Protein AF-A0A816B9N2-F1 (afdb_monomer_lite)

Organism: NCBI:txid392033

Sequence (241 aa):
MEANIICRRLVTSEQFYSDDGTVDSSAAMIMYYLIKGLSHIDFYWGTVVRSADKGGKDMTHFKDRNTVFTISSLTGRSIQYFSNCADEEDEVLFLPHSSFIVCDVQYDQNFRQNRIFLRQIELGLCQNVILWVDDNIFDADWENKRHMEKASTLGTRVNVHFIPKSNTQSALAFLRSEFGERLKDSNTFRIVTDMKRTNETPPSTAGARLIYEVRKLGFEQTCLIFTGHEESAYEKLKTIF

Radius of gyration: 20.87 Å; chains: 1; bounding box: 48×36×62 Å

Secondary structure (DSSP, 8-state):
-------------S----------HHHHHHHHHHHHHHTTSPEEEEEEEES--SS-S--TTTTT-SEEEEEEEEEEEE-GGG-TTTTT---EE--TT-EEEEEEEEEETTTTEEEEEEEEE----SSEEEEEE-TTTT-TT-TTHHHHHHHHHHHGGGTEEEEEESSHHHHHHHHTSHHHHHTTT-TTEEEEEES--TTSSSGGGHHHHHHHHHHHTT--S-EEEE-S-HHHHHHHHHHH-

Foldseek 3Di:
DDDDDDPDDPDDDDDDDDPPDPDPPVVVVVLVVVVVVLLPFAWDQAWDWVVFDPPAPDDPPRLLDQEIETEGDGRWGQCLVVDPCNVHGSDTDDRPPFDKDFPDWDQDPVSNHIYTYIYTFDLQPWQAEEEEEAQCCRPPPDPCVVVVRVCVSVCVVVGYDYGYHNALVRSVVSCPDPSNVVCQPRQRYEYEYECAHPVDVVRNRRQLVSVLVCVVSVRPYHYYYDDPDPVVNVVSNVVSD

pLDDT: mean 71.73, std 21.06, range [18.7, 96.25]

Structure (mmCIF, N/CA/C/O backbone):
data_AF-A0A816B9N2-F1
#
_entry.id   AF-A0A816B9N2-F1
#
loop_
_atom_site.group_PDB
_atom_site.id
_atom_site.type_symbol
_atom_site.label_atom_id
_atom_site.label_alt_id
_atom_site.label_comp_id
_atom_site.label_asym_id
_atom_site.label_entity_id
_atom_site.label_seq_id
_atom_site.pdbx_PDB_ins_code
_atom_site.Cartn_x
_atom_site.Cartn_y
_atom_site.Cartn_z
_atom_site.occupancy
_atom_site.B_iso_or_equiv
_atom_site.auth_seq_id
_atom_site.auth_comp_id
_atom_site.auth_asym_id
_atom_site.auth_atom_id
_atom_site.pdbx_PDB_model_num
ATOM 1 N N . MET A 1 1 ? 4.239 -14.311 -33.856 1.00 23.67 1 MET A N 1
ATOM 2 C CA . MET A 1 1 ? 3.993 -14.575 -32.424 1.00 23.67 1 MET A CA 1
ATOM 3 C C . MET A 1 1 ? 4.181 -13.236 -31.728 1.00 23.67 1 MET A C 1
ATOM 5 O O . MET A 1 1 ? 5.295 -12.893 -31.370 1.00 23.67 1 MET A O 1
ATOM 9 N N . GLU A 1 2 ? 3.134 -12.410 -31.712 1.00 18.70 2 GLU A N 1
ATOM 10 C CA . GLU A 1 2 ? 3.194 -11.025 -31.224 1.00 18.70 2 GLU A CA 1
ATOM 11 C C . GLU A 1 2 ? 2.288 -10.901 -30.001 1.00 18.70 2 GLU A C 1
ATOM 13 O O . GLU A 1 2 ? 1.065 -10.969 -30.110 1.00 18.70 2 GLU A O 1
ATOM 18 N N . ALA A 1 3 ? 2.893 -10.763 -28.824 1.00 21.11 3 ALA A N 1
ATOM 19 C CA . ALA A 1 3 ? 2.181 -10.399 -27.610 1.00 21.11 3 ALA A CA 1
ATOM 20 C C . ALA A 1 3 ? 2.167 -8.868 -27.515 1.00 21.11 3 ALA A C 1
ATOM 22 O O . ALA A 1 3 ? 3.133 -8.248 -27.075 1.00 21.11 3 ALA A O 1
ATOM 23 N N . ASN A 1 4 ? 1.075 -8.254 -27.970 1.00 21.06 4 ASN A N 1
ATOM 24 C CA . ASN A 1 4 ? 0.839 -6.827 -27.785 1.00 21.06 4 ASN A CA 1
ATOM 25 C C . ASN A 1 4 ? 0.463 -6.558 -26.321 1.00 21.06 4 ASN A C 1
ATOM 27 O O . ASN A 1 4 ? -0.600 -6.966 -25.853 1.00 21.06 4 ASN A O 1
ATOM 31 N N . ILE A 1 5 ? 1.331 -5.850 -25.595 1.00 25.88 5 ILE A N 1
ATOM 32 C CA . ILE A 1 5 ? 1.015 -5.282 -24.281 1.00 25.88 5 ILE A CA 1
ATOM 33 C C . ILE A 1 5 ? 0.080 -4.091 -24.512 1.00 25.88 5 ILE A C 1
ATOM 35 O O . ILE A 1 5 ? 0.489 -3.033 -24.989 1.00 25.88 5 ILE A O 1
ATOM 39 N N . ILE A 1 6 ? -1.199 -4.272 -24.188 1.00 25.25 6 ILE A N 1
ATOM 40 C CA . ILE A 1 6 ? -2.216 -3.223 -24.281 1.00 25.25 6 ILE A CA 1
ATOM 41 C C . ILE A 1 6 ? -2.093 -2.312 -23.051 1.00 25.25 6 ILE A C 1
ATOM 43 O O . ILE A 1 6 ? -2.696 -2.563 -22.009 1.00 25.25 6 ILE A O 1
ATOM 47 N N . CYS A 1 7 ? -1.349 -1.213 -23.176 1.00 23.44 7 CYS A N 1
ATOM 48 C CA . CYS A 1 7 ? -1.490 -0.068 -22.275 1.00 23.44 7 CYS A CA 1
ATOM 49 C C . CYS A 1 7 ? -2.772 0.692 -22.648 1.00 23.44 7 CYS A C 1
ATOM 51 O O . CYS A 1 7 ? -2.772 1.515 -23.563 1.00 23.44 7 CYS A O 1
ATOM 53 N N . ARG A 1 8 ? -3.892 0.417 -21.965 1.00 26.16 8 ARG A N 1
ATOM 54 C CA . ARG A 1 8 ? -5.114 1.217 -22.141 1.00 26.16 8 ARG A CA 1
ATOM 55 C C . ARG A 1 8 ? -4.925 2.590 -21.496 1.00 26.16 8 ARG A C 1
ATOM 57 O O . ARG A 1 8 ? -4.925 2.72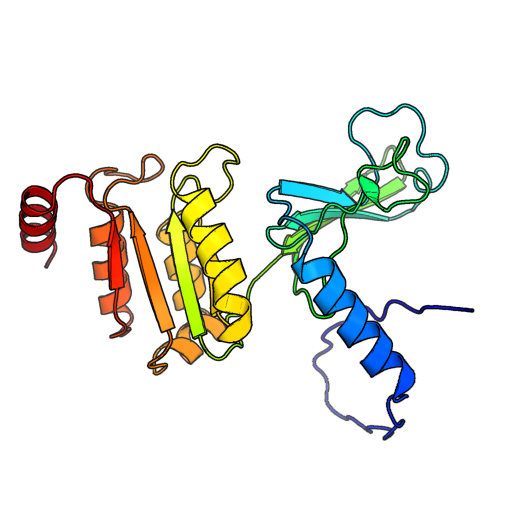6 -20.277 1.00 26.16 8 ARG A O 1
ATOM 64 N N . ARG A 1 9 ? -4.800 3.614 -22.338 1.00 26.73 9 ARG A N 1
ATOM 65 C CA . ARG A 1 9 ? -4.977 5.021 -21.971 1.00 26.73 9 ARG A CA 1
ATOM 66 C C . ARG A 1 9 ? -6.446 5.223 -21.583 1.00 26.73 9 ARG A C 1
ATOM 68 O O . ARG A 1 9 ? -7.323 4.998 -22.411 1.00 26.73 9 ARG A O 1
ATOM 75 N N . LEU A 1 10 ? -6.721 5.646 -20.351 1.00 24.77 10 LEU A N 1
ATOM 76 C CA . LEU A 1 10 ? -8.036 6.179 -19.986 1.00 24.77 10 LEU A CA 1
ATOM 77 C C . LEU A 1 10 ? -8.211 7.515 -20.720 1.00 24.77 10 LEU A C 1
ATOM 79 O O . LEU A 1 10 ? -7.658 8.534 -20.312 1.00 24.77 10 LEU A O 1
ATOM 83 N N . VAL A 1 11 ? -8.910 7.487 -21.854 1.00 25.95 11 VAL A N 1
ATOM 84 C CA . VAL A 1 11 ? -9.401 8.686 -22.538 1.00 25.95 11 VAL A CA 1
ATOM 85 C C . VAL A 1 11 ? -10.868 8.837 -22.161 1.00 25.95 11 VAL A C 1
ATOM 87 O O . VAL A 1 11 ? -11.682 7.963 -22.442 1.00 25.95 11 VAL A O 1
ATOM 90 N N . THR A 1 12 ? -11.200 9.938 -21.499 1.00 37.38 12 THR A N 1
ATOM 91 C CA . THR A 1 12 ? -12.577 10.393 -21.321 1.00 37.38 12 THR A CA 1
ATOM 92 C C . THR A 1 12 ? -13.056 11.026 -22.626 1.00 37.38 12 THR A C 1
ATOM 94 O O . THR A 1 12 ? -12.746 12.186 -22.882 1.00 37.38 12 THR A O 1
ATOM 97 N N . SER A 1 13 ? -13.790 10.285 -23.452 1.00 30.20 13 SER A N 1
ATOM 98 C CA . SER A 1 13 ? -14.781 10.857 -24.373 1.00 30.20 13 SER A CA 1
ATOM 99 C C . SER A 1 13 ? -15.710 9.774 -24.914 1.00 30.20 13 SER A C 1
ATOM 101 O O . SER A 1 13 ? -15.300 8.642 -25.149 1.0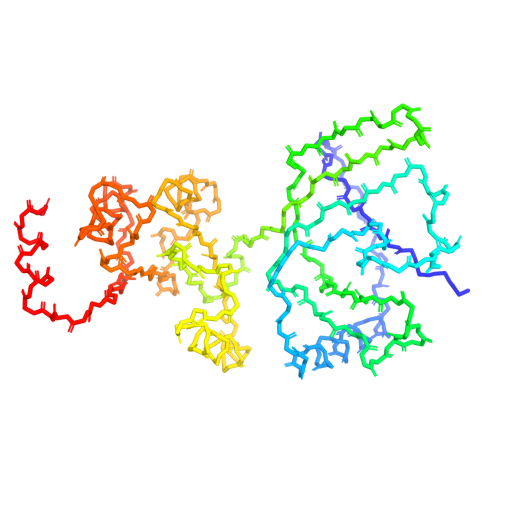0 30.20 13 SER A O 1
ATOM 103 N N . GLU A 1 14 ? -16.966 10.165 -25.065 1.00 39.78 14 GLU A N 1
ATOM 104 C CA . GLU A 1 14 ? -18.145 9.379 -25.406 1.00 39.78 14 GLU A CA 1
ATOM 105 C C . GLU A 1 14 ? -18.022 8.589 -26.724 1.00 39.78 14 GLU A C 1
ATOM 107 O O . GLU A 1 14 ? -17.316 9.002 -27.640 1.00 39.78 14 GLU A O 1
ATOM 112 N N . GLN A 1 15 ? -18.800 7.499 -26.804 1.00 36.09 15 GLN A N 1
ATOM 113 C CA . GLN A 1 15 ? -18.963 6.521 -27.899 1.00 36.09 15 GLN A CA 1
ATOM 114 C C . GLN A 1 15 ? -18.052 5.282 -27.844 1.00 36.09 15 GLN A C 1
ATOM 116 O O . GLN A 1 15 ? -17.038 5.172 -28.525 1.00 36.09 15 GLN A O 1
ATOM 121 N N . PHE A 1 16 ? -18.500 4.283 -27.076 1.00 32.34 16 PHE A N 1
ATOM 122 C CA . PHE A 1 16 ? -18.075 2.894 -27.244 1.00 32.34 16 PHE A CA 1
ATOM 123 C C . PHE A 1 16 ? -18.975 2.202 -28.276 1.00 32.34 16 PHE A C 1
ATOM 125 O O . PHE A 1 16 ? -20.151 1.969 -28.010 1.00 32.34 16 PHE A O 1
ATOM 132 N N . TYR A 1 17 ? -18.403 1.821 -29.417 1.00 34.81 17 TYR A N 1
ATOM 133 C CA . TYR A 1 17 ? -18.785 0.575 -30.079 1.00 34.81 17 TYR A CA 1
ATOM 134 C C . TYR A 1 17 ? -17.889 -0.516 -29.490 1.00 34.81 17 TYR A C 1
ATOM 136 O O . TYR A 1 17 ? -16.672 -0.493 -29.680 1.00 34.81 17 TYR A O 1
ATOM 144 N N . SER A 1 18 ? -18.466 -1.429 -28.712 1.00 36.56 18 SER A N 1
ATOM 145 C CA . SER A 1 18 ? -17.800 -2.677 -28.351 1.00 36.56 18 SER A CA 1
ATOM 146 C C . SER A 1 18 ? -17.957 -3.642 -29.521 1.00 36.56 18 SER A C 1
ATOM 148 O O . SER A 1 18 ? -19.034 -4.197 -29.721 1.00 36.56 18 SER A O 1
ATOM 150 N N . ASP A 1 19 ? -16.892 -3.837 -30.295 1.00 36.31 19 ASP A N 1
ATOM 151 C CA . ASP A 1 19 ? -16.761 -5.077 -31.053 1.00 36.31 19 ASP A CA 1
ATOM 152 C C . ASP A 1 19 ? -16.574 -6.200 -30.026 1.00 36.31 19 ASP A C 1
ATOM 154 O O . ASP A 1 19 ? -15.547 -6.267 -29.341 1.00 36.31 19 ASP A O 1
ATOM 158 N N . ASP A 1 20 ? -17.596 -7.046 -29.891 1.00 40.78 20 ASP A N 1
ATOM 159 C CA . ASP A 1 20 ? -17.597 -8.287 -29.111 1.00 40.78 20 ASP A CA 1
ATOM 160 C C . ASP A 1 20 ? -16.654 -9.318 -29.755 1.00 40.78 20 ASP A C 1
ATOM 162 O O . ASP A 1 20 ? -17.051 -10.371 -30.258 1.00 40.78 20 ASP A O 1
ATOM 166 N N . GLY A 1 21 ? -15.358 -9.013 -29.751 1.00 40.88 21 GLY A N 1
ATOM 167 C CA . GLY A 1 21 ? -14.316 -9.986 -30.024 1.00 40.88 21 GLY A CA 1
ATOM 168 C C . GLY A 1 21 ? -14.259 -10.977 -28.868 1.00 40.88 21 GLY A C 1
ATOM 169 O O . GLY A 1 21 ? -13.788 -10.644 -27.781 1.00 40.88 21 GLY A O 1
ATOM 170 N N . THR A 1 22 ? -14.738 -12.198 -29.101 1.00 39.41 22 THR A N 1
ATOM 171 C CA . THR A 1 22 ? -14.584 -13.342 -28.197 1.00 39.41 22 THR A CA 1
ATOM 172 C C . THR A 1 22 ? -13.139 -13.438 -27.710 1.00 39.41 22 THR A C 1
ATOM 174 O O . THR A 1 22 ? -12.231 -13.705 -28.498 1.00 39.41 22 THR A O 1
ATOM 177 N N . VAL A 1 23 ? -12.924 -13.214 -26.411 1.00 44.31 23 VAL A N 1
ATOM 178 C CA . VAL A 1 23 ? -11.627 -13.439 -25.767 1.00 44.31 23 VAL A CA 1
ATOM 179 C C . VAL A 1 23 ? -11.325 -14.930 -25.872 1.00 44.31 23 VAL A C 1
ATOM 181 O O . VAL A 1 23 ? -12.073 -15.754 -25.347 1.00 44.31 23 VAL A O 1
ATOM 184 N N . ASP A 1 24 ? -10.257 -15.275 -26.588 1.00 42.44 24 ASP A N 1
ATOM 185 C CA . ASP A 1 24 ? -9.855 -16.659 -26.814 1.00 42.44 24 ASP A CA 1
ATOM 186 C C . ASP A 1 24 ? -9.656 -17.383 -25.469 1.00 42.44 24 ASP A C 1
ATOM 188 O O . ASP A 1 24 ? -8.871 -16.963 -24.614 1.00 42.44 24 ASP A O 1
ATOM 192 N N . SER A 1 25 ? -10.388 -18.482 -25.281 1.00 39.78 25 SER A N 1
ATOM 193 C CA . SER A 1 25 ? -10.328 -19.360 -24.105 1.00 39.78 25 SER A CA 1
ATOM 194 C C . SER A 1 25 ? -8.903 -19.811 -23.747 1.00 39.78 25 SER A C 1
ATOM 196 O O . SER A 1 25 ? -8.602 -20.061 -22.577 1.00 39.78 25 SER A O 1
ATOM 198 N N . SER A 1 26 ? -8.001 -19.845 -24.732 1.00 35.41 26 SER A N 1
ATOM 199 C CA . SER A 1 26 ? -6.583 -20.145 -24.547 1.00 35.41 26 SER A CA 1
ATOM 200 C C . SER A 1 26 ? -5.847 -19.065 -23.729 1.00 35.41 26 SER A C 1
ATOM 202 O O . SER A 1 26 ? -5.032 -19.393 -22.863 1.00 35.41 26 SER A O 1
ATOM 204 N N . ALA A 1 27 ? -6.191 -17.784 -23.907 1.00 33.97 27 ALA A N 1
ATOM 205 C CA . ALA A 1 27 ? -5.594 -16.661 -23.182 1.00 33.97 27 ALA A CA 1
ATOM 206 C C . ALA A 1 27 ? -6.011 -16.647 -21.702 1.00 33.97 27 ALA A C 1
ATOM 208 O O . ALA A 1 27 ? -5.186 -16.380 -20.825 1.00 33.97 27 ALA A O 1
ATOM 209 N N . ALA A 1 28 ? -7.265 -17.007 -21.407 1.00 34.75 28 ALA A N 1
ATOM 210 C CA . ALA A 1 28 ? -7.755 -17.157 -20.034 1.00 34.75 28 ALA A CA 1
ATOM 211 C C . ALA A 1 28 ? -7.036 -18.297 -19.289 1.00 34.75 28 ALA A C 1
ATOM 213 O O . ALA A 1 28 ? -6.730 -18.184 -18.101 1.00 34.75 28 ALA A O 1
ATOM 214 N N . MET A 1 29 ? -6.707 -19.375 -20.003 1.00 35.12 29 MET A N 1
ATOM 215 C CA . MET A 1 29 ? -5.989 -20.519 -19.453 1.00 35.12 29 MET A CA 1
ATOM 216 C C . MET A 1 29 ? -4.515 -20.182 -19.157 1.00 35.12 29 MET A C 1
ATOM 218 O O . MET A 1 29 ? -4.007 -20.532 -18.091 1.00 35.12 29 MET A O 1
ATOM 222 N N . ILE A 1 30 ? -3.847 -19.430 -20.042 1.00 44.59 30 ILE A N 1
ATOM 223 C CA . ILE A 1 30 ? -2.482 -18.915 -19.818 1.00 44.59 30 ILE A CA 1
ATOM 224 C C . ILE A 1 30 ? -2.455 -17.954 -18.625 1.00 44.59 30 ILE A C 1
ATOM 226 O O . ILE A 1 30 ? -1.592 -18.082 -17.760 1.00 44.59 30 ILE A O 1
ATOM 230 N N . MET A 1 31 ? -3.432 -17.046 -18.526 1.00 35.66 31 MET A N 1
ATOM 231 C CA . MET A 1 31 ? -3.583 -16.149 -17.374 1.00 35.66 31 MET A CA 1
ATOM 232 C C . MET A 1 31 ? -3.750 -16.929 -16.066 1.00 35.66 31 MET A C 1
ATOM 234 O O . MET A 1 31 ? -3.082 -16.613 -15.087 1.00 35.66 31 MET A O 1
ATOM 238 N N . TYR A 1 32 ? -4.583 -17.976 -16.044 1.00 39.59 32 TYR A N 1
ATOM 239 C CA . TYR A 1 32 ? -4.776 -18.813 -14.857 1.00 39.59 32 TYR A CA 1
ATOM 240 C C . TYR A 1 32 ? -3.471 -19.474 -14.394 1.00 39.59 32 TYR A C 1
ATOM 242 O O . TYR A 1 32 ? -3.126 -19.396 -13.214 1.00 39.59 32 TYR A O 1
ATOM 250 N N . TYR A 1 33 ? -2.719 -20.094 -15.308 1.00 45.00 33 TYR A N 1
ATOM 251 C CA . TYR A 1 33 ? -1.450 -20.738 -14.959 1.00 45.00 33 TYR A CA 1
ATOM 252 C C . TYR A 1 33 ? -0.357 -19.735 -14.598 1.00 45.00 33 TYR A C 1
ATOM 254 O O . TYR A 1 33 ? 0.431 -20.016 -13.701 1.00 45.00 33 TYR A O 1
ATOM 262 N N . LEU A 1 34 ? -0.345 -18.557 -15.225 1.00 47.47 34 LEU A N 1
ATOM 263 C CA . LEU A 1 34 ? 0.563 -17.469 -14.877 1.00 47.47 34 LEU A CA 1
ATOM 264 C C . LEU A 1 34 ? 0.272 -16.942 -13.466 1.00 47.47 34 LEU A C 1
ATOM 266 O O . LEU A 1 34 ? 1.180 -16.865 -12.646 1.00 47.47 34 LEU A O 1
ATOM 270 N N . ILE A 1 35 ? -0.993 -16.646 -13.152 1.00 50.00 35 ILE A N 1
ATOM 271 C CA . ILE A 1 35 ? -1.423 -16.205 -11.816 1.00 50.00 35 ILE A CA 1
ATOM 272 C C . ILE A 1 35 ? -1.079 -17.272 -10.774 1.00 50.00 35 ILE A C 1
ATOM 274 O O . ILE A 1 35 ? -0.522 -16.957 -9.724 1.00 50.00 35 ILE A O 1
ATOM 278 N N . LYS A 1 36 ? -1.356 -18.546 -11.073 1.00 48.06 36 LYS A N 1
ATOM 279 C CA . LYS A 1 36 ? -1.034 -19.664 -10.184 1.00 48.06 36 LYS A CA 1
ATOM 280 C C . LYS A 1 36 ? 0.475 -19.824 -9.996 1.00 48.06 36 LYS A C 1
ATOM 282 O O . LYS A 1 36 ? 0.921 -19.957 -8.863 1.00 48.06 36 LYS A O 1
ATOM 287 N N . GLY A 1 37 ? 1.265 -19.748 -11.064 1.00 52.44 37 GLY A N 1
ATOM 288 C CA . GLY A 1 37 ? 2.726 -19.801 -10.999 1.00 52.44 37 GLY A CA 1
ATOM 289 C C . GLY A 1 37 ? 3.305 -18.659 -10.164 1.00 52.44 37 GLY A C 1
ATOM 290 O O . GLY A 1 37 ? 4.071 -18.898 -9.238 1.00 52.44 37 GLY A O 1
ATOM 291 N N . LEU A 1 38 ? 2.852 -17.427 -10.406 1.00 48.91 38 LEU A N 1
ATOM 292 C CA . LEU A 1 38 ? 3.290 -16.237 -9.670 1.00 48.91 38 LEU A CA 1
ATOM 293 C C . LEU A 1 38 ? 2.810 -16.212 -8.213 1.00 48.91 38 LEU A C 1
ATOM 295 O O . LEU A 1 38 ? 3.433 -15.556 -7.380 1.00 48.91 38 LEU A O 1
ATOM 299 N N . SER A 1 39 ? 1.740 -16.941 -7.876 1.00 49.31 39 SER A N 1
ATOM 300 C CA . SER A 1 39 ? 1.292 -17.102 -6.485 1.00 49.31 39 SER A CA 1
ATOM 301 C C . SER A 1 39 ? 2.269 -17.905 -5.619 1.00 49.31 39 SER A C 1
ATOM 303 O O . SER A 1 39 ? 2.196 -17.828 -4.396 1.00 49.31 39 SER A O 1
ATOM 305 N N . HIS A 1 40 ? 3.192 -18.644 -6.243 1.00 58.72 40 HIS A N 1
ATOM 306 C CA . HIS A 1 40 ? 4.240 -19.410 -5.567 1.00 58.72 40 HIS A CA 1
ATOM 307 C C . HIS A 1 40 ? 5.584 -18.674 -5.489 1.00 58.72 40 HIS A C 1
ATOM 309 O O . HIS A 1 40 ? 6.536 -19.221 -4.939 1.00 58.72 40 HIS A O 1
ATOM 315 N N . ILE A 1 41 ? 5.669 -17.465 -6.045 1.00 53.53 41 ILE A N 1
ATOM 316 C CA . ILE A 1 41 ? 6.879 -16.643 -6.045 1.00 53.53 41 ILE A CA 1
ATOM 317 C C . ILE A 1 41 ? 6.717 -15.545 -4.994 1.00 53.53 41 ILE A C 1
ATOM 319 O O . ILE A 1 41 ? 5.663 -14.903 -4.921 1.00 53.53 41 ILE A O 1
ATOM 323 N N . ASP A 1 42 ? 7.765 -15.329 -4.199 1.00 43.72 42 ASP A N 1
ATOM 324 C CA . ASP A 1 42 ? 7.780 -14.307 -3.156 1.00 43.72 42 ASP A CA 1
ATOM 325 C C . ASP A 1 42 ? 7.578 -12.901 -3.739 1.00 43.72 42 ASP A C 1
ATOM 327 O O . ASP A 1 42 ? 7.995 -12.569 -4.856 1.00 43.72 42 ASP A O 1
ATOM 331 N N . PHE A 1 43 ? 6.896 -12.057 -2.969 1.00 40.97 43 PHE A N 1
ATOM 332 C CA . PHE A 1 43 ? 6.652 -10.671 -3.341 1.00 40.97 43 PHE A CA 1
ATOM 333 C C . PHE A 1 43 ? 7.973 -9.885 -3.340 1.00 40.97 43 PHE A C 1
ATOM 335 O O . PHE A 1 43 ? 8.726 -9.904 -2.368 1.00 40.97 43 PHE A O 1
ATOM 342 N N . TYR A 1 44 ? 8.230 -9.142 -4.415 1.00 42.28 44 TYR A N 1
ATOM 343 C CA . TYR A 1 44 ? 9.286 -8.142 -4.470 1.00 42.28 44 TYR A CA 1
ATOM 344 C C . TYR A 1 44 ? 8.739 -6.794 -3.988 1.00 42.28 44 TYR A C 1
ATOM 346 O O . TYR A 1 44 ? 7.839 -6.213 -4.601 1.00 42.28 44 TYR A O 1
ATOM 354 N N . TRP A 1 45 ? 9.325 -6.296 -2.901 1.00 39.03 45 TRP A N 1
ATOM 355 C CA . TRP A 1 45 ? 9.021 -4.996 -2.309 1.00 39.03 45 TRP A CA 1
ATOM 356 C C . TRP A 1 45 ? 10.202 -4.061 -2.574 1.00 39.03 45 TRP A C 1
ATOM 358 O O . TRP A 1 45 ? 11.266 -4.232 -1.983 1.00 39.03 45 TRP A O 1
ATOM 368 N N . GLY A 1 46 ? 10.045 -3.101 -3.490 1.00 39.25 46 GLY A N 1
ATOM 369 C CA . GLY A 1 46 ? 11.138 -2.203 -3.869 1.00 39.25 46 GLY A CA 1
ATOM 370 C C . GLY A 1 46 ? 10.823 -1.281 -5.048 1.00 39.25 46 GLY A C 1
ATOM 371 O O . GLY A 1 46 ? 9.717 -1.263 -5.595 1.00 39.25 46 GLY A O 1
ATOM 372 N N . THR A 1 47 ? 11.815 -0.492 -5.454 1.00 36.81 47 THR A N 1
ATOM 373 C CA . THR A 1 47 ? 11.750 0.287 -6.696 1.00 36.81 47 THR A CA 1
ATOM 374 C C . THR A 1 47 ? 12.373 -0.529 -7.817 1.00 36.81 47 THR A C 1
ATOM 376 O O . THR A 1 47 ? 13.573 -0.777 -7.821 1.00 36.81 47 THR A O 1
ATOM 379 N N . VAL A 1 48 ? 11.549 -0.932 -8.776 1.00 43.62 48 VAL A N 1
ATOM 380 C CA . VAL A 1 48 ? 11.974 -1.562 -10.022 1.00 43.62 48 VAL A CA 1
ATOM 381 C C . VAL A 1 48 ? 12.179 -0.468 -11.050 1.00 43.62 48 VAL A C 1
ATOM 383 O O . VAL A 1 48 ? 11.220 0.092 -11.575 1.00 43.62 48 VAL A O 1
ATOM 386 N N . VAL A 1 49 ? 13.422 -0.169 -11.393 1.00 41.53 49 VAL A N 1
ATOM 387 C CA . VAL A 1 49 ? 13.684 0.604 -12.604 1.00 41.53 49 VAL A CA 1
ATOM 388 C C . VAL A 1 49 ? 13.548 -0.367 -13.780 1.00 41.53 49 VAL A C 1
ATOM 390 O O . VAL A 1 49 ? 14.417 -1.194 -14.014 1.00 41.53 49 VAL A O 1
ATOM 393 N N . ARG A 1 50 ? 12.453 -0.292 -14.546 1.00 43.94 50 ARG A N 1
ATOM 394 C CA . ARG A 1 50 ? 12.405 -0.808 -15.926 1.00 43.94 50 ARG A CA 1
ATOM 395 C C . ARG A 1 50 ? 13.048 0.212 -16.881 1.00 43.94 50 ARG A C 1
ATOM 397 O O . ARG A 1 50 ? 12.436 0.745 -17.803 1.00 43.94 50 ARG A O 1
ATOM 404 N N . SER A 1 51 ? 14.313 0.480 -16.606 1.00 42.19 51 SER A N 1
ATOM 405 C CA . SER A 1 51 ? 15.442 0.303 -17.515 1.00 42.19 51 SER A CA 1
ATOM 406 C C . SER A 1 51 ? 16.390 -0.549 -16.703 1.00 42.19 51 SER A C 1
ATOM 408 O O . SER A 1 51 ? 16.732 -0.141 -15.595 1.00 42.19 51 SER A O 1
ATOM 410 N N . ALA A 1 52 ? 16.730 -1.731 -17.188 1.00 40.09 52 ALA A N 1
ATOM 411 C CA . ALA A 1 52 ? 17.542 -2.638 -16.410 1.00 40.09 52 ALA A CA 1
ATOM 412 C C . ALA A 1 52 ? 18.811 -1.943 -15.912 1.00 40.09 52 ALA A C 1
ATOM 414 O O . ALA A 1 52 ? 19.617 -1.460 -16.705 1.00 40.09 52 ALA A O 1
ATOM 415 N N . ASP A 1 53 ? 18.933 -1.841 -14.597 1.00 37.41 53 ASP A N 1
ATOM 416 C CA . ASP A 1 53 ? 20.206 -1.587 -13.962 1.00 37.41 53 ASP A CA 1
ATOM 417 C C . ASP A 1 53 ? 20.123 -1.963 -12.486 1.00 37.41 53 ASP A C 1
ATOM 419 O O . ASP A 1 53 ? 19.312 -1.433 -11.719 1.00 37.41 53 ASP A O 1
ATOM 423 N N . LYS A 1 54 ? 21.013 -2.870 -12.098 1.00 37.34 54 LYS A N 1
ATOM 424 C CA . LYS A 1 54 ? 21.452 -3.047 -10.720 1.00 37.34 54 LYS A CA 1
ATOM 425 C C . LYS A 1 54 ? 22.974 -3.197 -10.689 1.00 37.34 54 LYS A C 1
ATOM 427 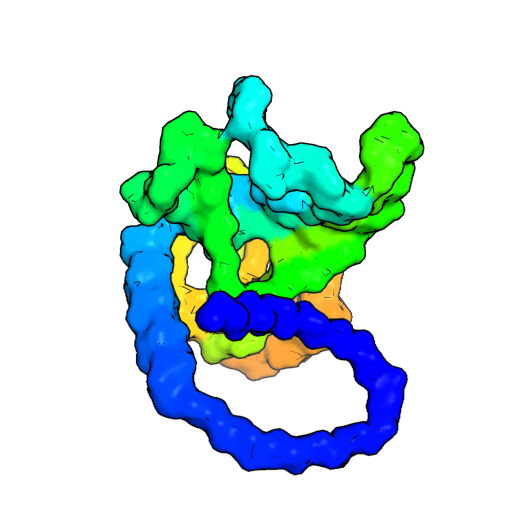O O . LYS A 1 54 ? 23.519 -4.132 -10.119 1.00 37.34 54 LYS A O 1
ATOM 432 N N . GLY A 1 55 ? 23.671 -2.275 -11.348 1.00 41.56 55 GLY A N 1
ATOM 433 C CA . GLY A 1 55 ? 25.130 -2.202 -11.379 1.00 41.56 55 GLY A CA 1
ATOM 434 C C . GLY A 1 55 ? 25.808 -3.195 -12.329 1.00 41.56 55 GLY A C 1
ATOM 435 O O . GLY A 1 55 ? 26.980 -3.510 -12.127 1.00 41.56 55 GLY A O 1
ATOM 436 N N . GLY A 1 56 ? 25.110 -3.686 -13.356 1.00 38.53 56 GLY A N 1
ATOM 437 C CA . GLY A 1 56 ? 25.634 -4.653 -14.326 1.00 38.53 56 GLY A CA 1
ATOM 438 C C . GLY A 1 56 ? 26.131 -3.976 -15.605 1.00 38.53 56 GLY A C 1
ATOM 439 O O . GLY A 1 56 ? 25.433 -3.167 -16.209 1.00 38.53 56 GLY A O 1
ATOM 440 N N . LYS A 1 57 ? 27.352 -4.295 -16.049 1.00 38.41 57 LYS A N 1
ATOM 441 C CA . LYS A 1 57 ? 27.959 -3.684 -17.246 1.00 38.41 57 LYS A CA 1
ATOM 442 C C . LYS A 1 57 ? 27.257 -4.025 -18.567 1.00 38.41 57 LYS A C 1
ATOM 444 O O . LYS A 1 57 ? 27.453 -3.272 -19.523 1.00 38.41 57 LYS A O 1
ATOM 449 N N . ASP A 1 58 ? 26.396 -5.034 -18.635 1.00 43.06 58 ASP A N 1
ATOM 450 C CA . ASP A 1 58 ? 25.746 -5.433 -19.884 1.00 43.06 58 ASP A CA 1
ATOM 451 C C . ASP A 1 58 ? 24.223 -5.401 -19.797 1.00 43.06 58 ASP A C 1
ATOM 453 O O . ASP A 1 58 ? 23.606 -6.146 -19.059 1.00 43.06 58 ASP A O 1
ATOM 457 N N . MET A 1 59 ? 23.648 -4.485 -20.578 1.00 50.19 59 MET A N 1
ATOM 458 C CA . MET A 1 59 ? 22.214 -4.326 -20.832 1.00 50.19 59 MET A CA 1
ATOM 459 C C . MET A 1 59 ? 22.032 -3.840 -22.274 1.00 50.19 59 MET A C 1
ATOM 461 O O . MET A 1 59 ? 21.370 -2.839 -22.550 1.00 50.19 59 MET A O 1
ATOM 465 N N . THR A 1 60 ? 22.709 -4.483 -23.225 1.00 53.59 60 THR A N 1
ATOM 466 C CA . THR A 1 60 ? 22.702 -4.068 -24.641 1.00 53.59 60 THR A CA 1
ATOM 467 C C . THR A 1 60 ? 21.293 -4.066 -25.247 1.00 53.59 60 THR A C 1
ATOM 469 O O . THR A 1 60 ? 21.005 -3.240 -26.107 1.00 53.59 60 THR A O 1
ATOM 472 N N . HIS A 1 61 ? 20.374 -4.904 -24.758 1.00 57.66 61 HIS A N 1
ATOM 473 C CA . HIS A 1 61 ? 19.032 -5.059 -25.334 1.00 57.66 61 HIS A CA 1
ATOM 474 C C . HIS A 1 61 ? 18.052 -3.904 -25.055 1.00 57.66 61 HIS A C 1
ATOM 476 O O . HIS A 1 61 ? 17.106 -3.696 -25.825 1.00 57.66 61 HIS A O 1
ATOM 482 N N . PHE A 1 62 ? 18.264 -3.131 -23.982 1.00 61.78 62 PHE A N 1
ATOM 483 C CA . PHE A 1 62 ? 17.337 -2.066 -23.570 1.00 61.78 62 PHE A CA 1
ATOM 484 C C . PHE A 1 62 ? 17.990 -0.695 -23.341 1.00 61.78 62 PHE A C 1
ATOM 486 O O . PHE A 1 62 ? 17.260 0.278 -23.143 1.00 61.78 62 PHE A O 1
ATOM 493 N N . LYS A 1 63 ? 19.326 -0.584 -23.427 1.00 61.31 63 LYS A N 1
ATOM 494 C CA . LYS A 1 63 ? 20.070 0.680 -23.247 1.00 61.31 63 LYS A CA 1
ATOM 495 C C . LYS A 1 63 ? 19.621 1.803 -24.195 1.00 61.31 63 LYS A C 1
ATOM 497 O O . LYS A 1 63 ? 19.584 2.955 -23.774 1.00 61.31 63 LYS A O 1
ATOM 502 N N . ASP A 1 64 ? 19.195 1.469 -25.414 1.00 67.19 64 ASP A N 1
ATOM 503 C CA . ASP A 1 64 ? 18.860 2.457 -26.456 1.00 67.19 64 ASP A CA 1
ATOM 504 C C . ASP A 1 64 ? 17.361 2.788 -26.556 1.00 67.19 64 ASP A C 1
ATOM 506 O O . ASP A 1 64 ? 16.896 3.385 -27.531 1.00 67.19 64 ASP A O 1
ATOM 510 N N . ARG A 1 65 ? 16.551 2.398 -25.564 1.00 75.81 65 ARG A N 1
ATOM 511 C CA . ARG A 1 65 ? 15.124 2.741 -25.571 1.00 75.81 65 ARG A CA 1
ATOM 512 C C . ARG A 1 65 ? 14.950 4.229 -25.291 1.00 75.81 65 ARG A C 1
ATOM 514 O O . ARG A 1 65 ? 15.501 4.765 -24.343 1.00 75.81 65 ARG A O 1
ATOM 521 N N . ASN A 1 66 ? 14.116 4.894 -26.084 1.00 80.31 66 ASN A N 1
ATOM 522 C CA . ASN A 1 66 ? 13.799 6.318 -25.926 1.00 80.31 66 ASN A CA 1
ATOM 523 C C . ASN A 1 66 ? 12.963 6.636 -24.668 1.00 80.31 66 ASN A C 1
ATOM 525 O O . ASN A 1 66 ? 12.699 7.806 -24.388 1.00 80.31 66 ASN A O 1
ATOM 529 N N . THR A 1 67 ? 12.506 5.611 -23.945 1.00 81.31 67 THR A N 1
ATOM 530 C CA . THR A 1 67 ? 11.671 5.735 -22.751 1.00 81.31 67 THR A CA 1
ATOM 531 C C . THR A 1 67 ? 12.085 4.700 -21.712 1.00 81.31 67 THR A C 1
ATOM 533 O O . THR A 1 67 ? 12.257 3.526 -22.033 1.00 81.31 67 THR A O 1
ATOM 536 N N . VAL A 1 68 ? 12.196 5.147 -20.467 1.00 83.75 68 VAL A N 1
ATOM 537 C CA . VAL A 1 68 ? 12.586 4.383 -19.285 1.00 83.75 68 VAL A CA 1
ATOM 538 C C . VAL A 1 68 ? 11.493 4.528 -18.235 1.00 83.75 68 VAL A C 1
ATOM 540 O O . VAL A 1 68 ? 11.060 5.644 -17.955 1.00 83.75 68 VAL A O 1
ATOM 543 N N . PHE A 1 69 ? 11.063 3.423 -17.627 1.00 82.75 69 PHE A N 1
ATOM 544 C CA . PHE A 1 69 ? 10.077 3.451 -16.548 1.00 82.75 69 PHE A CA 1
ATOM 545 C C . PHE A 1 69 ? 10.738 3.159 -15.204 1.00 82.75 69 PHE A C 1
ATOM 547 O O . PHE A 1 69 ? 11.348 2.112 -15.032 1.00 82.75 69 PHE A O 1
ATOM 554 N N . THR A 1 70 ? 10.559 4.030 -14.219 1.00 82.19 70 THR A N 1
ATOM 555 C CA . THR A 1 70 ? 10.969 3.783 -12.831 1.00 82.19 70 THR A CA 1
ATOM 556 C C . THR A 1 70 ? 9.736 3.481 -12.000 1.00 82.19 70 THR A C 1
ATOM 558 O O . THR A 1 70 ? 8.946 4.377 -11.741 1.00 82.19 70 THR A O 1
ATOM 561 N N . ILE A 1 71 ? 9.547 2.230 -11.596 1.00 82.00 71 ILE A N 1
ATOM 562 C CA . ILE A 1 71 ? 8.319 1.718 -10.989 1.00 82.00 71 ILE A CA 1
ATOM 563 C C . ILE A 1 71 ? 8.555 1.382 -9.516 1.00 82.00 71 ILE A C 1
ATOM 565 O O . ILE A 1 71 ? 9.188 0.385 -9.191 1.00 82.00 71 ILE A O 1
ATOM 569 N N . SER A 1 72 ? 7.977 2.146 -8.595 1.00 77.38 72 SER A N 1
ATOM 570 C CA . SER A 1 72 ? 7.876 1.718 -7.194 1.00 77.38 72 SER A CA 1
ATOM 571 C C . SER A 1 72 ? 6.703 0.749 -7.035 1.00 77.38 72 SER A C 1
ATOM 573 O O . SER A 1 72 ? 5.556 1.130 -7.280 1.00 77.38 72 SER A O 1
ATOM 575 N N . SER A 1 73 ? 6.973 -0.499 -6.642 1.00 79.19 73 SER A N 1
ATOM 576 C CA . SER A 1 73 ? 5.972 -1.571 -6.585 1.00 79.19 73 SER A CA 1
ATOM 577 C C . SER A 1 73 ? 6.118 -2.452 -5.343 1.00 79.19 73 SER A C 1
ATOM 579 O O . SER A 1 73 ? 7.166 -2.520 -4.707 1.00 79.19 73 SER A O 1
ATOM 581 N N . LEU A 1 74 ? 5.012 -3.111 -5.009 1.00 71.06 74 LEU A N 1
ATOM 582 C CA . LEU A 1 74 ? 4.841 -3.963 -3.834 1.00 71.06 74 LEU A CA 1
ATOM 583 C C . LEU A 1 74 ? 4.399 -5.372 -4.180 1.00 71.06 74 LEU A C 1
ATOM 585 O O . LEU A 1 74 ? 4.518 -6.293 -3.381 1.00 71.06 74 LEU A O 1
ATOM 589 N N . THR A 1 75 ? 3.862 -5.535 -5.385 1.00 75.12 75 THR A N 1
ATOM 590 C CA . THR A 1 75 ? 3.374 -6.820 -5.873 1.00 75.12 75 THR A CA 1
ATOM 591 C C . THR A 1 75 ? 4.141 -7.305 -7.091 1.00 75.12 75 THR A C 1
ATOM 593 O O . THR A 1 75 ? 3.770 -8.324 -7.671 1.00 75.12 75 THR A O 1
ATOM 596 N N . GLY A 1 76 ? 5.239 -6.634 -7.452 1.00 79.62 76 GLY A N 1
ATOM 597 C CA . GLY A 1 76 ? 6.210 -7.195 -8.381 1.00 79.62 76 GLY A CA 1
ATOM 598 C C . GLY A 1 76 ? 6.659 -8.576 -7.906 1.00 79.62 76 GLY A C 1
ATOM 599 O O . GLY A 1 76 ? 6.708 -8.849 -6.708 1.00 79.62 76 GLY A O 1
ATOM 600 N N . ARG A 1 77 ? 6.937 -9.481 -8.836 1.00 77.81 77 ARG A N 1
ATOM 601 C CA . ARG A 1 77 ? 7.519 -10.795 -8.552 1.00 77.81 77 ARG A CA 1
ATOM 602 C C . ARG A 1 77 ? 8.883 -10.867 -9.189 1.00 77.81 77 ARG A C 1
ATOM 604 O O . ARG A 1 77 ? 8.969 -10.718 -10.405 1.00 77.81 77 ARG A O 1
ATOM 611 N N . SER A 1 78 ? 9.918 -11.084 -8.382 1.00 81.62 78 SER A N 1
ATOM 612 C CA . SER A 1 78 ? 11.229 -11.407 -8.939 1.00 81.62 78 SER A CA 1
ATOM 613 C C . SER A 1 78 ? 11.131 -12.764 -9.621 1.00 81.62 78 SER A C 1
ATOM 615 O O . SER A 1 78 ? 10.761 -13.751 -8.988 1.00 81.62 78 SER A O 1
ATOM 617 N N . ILE A 1 79 ? 11.430 -12.801 -10.912 1.00 83.06 79 ILE A N 1
ATOM 618 C CA . ILE A 1 79 ? 11.468 -14.032 -11.700 1.00 83.06 79 ILE A CA 1
ATOM 619 C C . ILE A 1 79 ? 12.890 -14.371 -12.136 1.00 83.06 79 ILE A C 1
ATOM 621 O O . ILE A 1 79 ? 13.060 -15.208 -13.012 1.00 83.06 79 ILE A O 1
ATOM 625 N N . GLN A 1 80 ? 13.903 -13.773 -11.499 1.00 82.38 80 GLN A N 1
ATOM 626 C CA . GLN A 1 80 ? 15.315 -13.974 -11.828 1.00 82.38 80 GLN A CA 1
ATOM 627 C C . GLN A 1 80 ? 15.674 -15.459 -11.960 1.00 82.38 80 GLN A C 1
ATOM 629 O O . GLN A 1 80 ? 16.169 -15.871 -12.997 1.00 82.38 80 GLN A O 1
ATOM 634 N N . TYR A 1 81 ? 15.312 -16.295 -10.982 1.00 82.50 81 TYR A N 1
ATOM 635 C CA . TYR A 1 81 ? 15.592 -17.741 -11.008 1.00 82.50 81 TYR A CA 1
ATOM 636 C C . TYR A 1 81 ? 14.898 -18.521 -12.138 1.00 82.50 81 TYR A C 1
ATOM 638 O O . TYR A 1 81 ? 15.246 -19.671 -12.392 1.00 82.50 81 TYR A O 1
ATOM 646 N N . PHE A 1 82 ? 13.896 -17.923 -12.782 1.00 82.25 82 PHE A N 1
ATOM 647 C CA . PHE A 1 82 ? 13.141 -18.510 -13.889 1.00 82.25 82 PHE A CA 1
ATOM 648 C C . PHE A 1 82 ? 13.444 -17.829 -15.228 1.00 82.25 82 PHE A C 1
ATOM 650 O O . PHE A 1 82 ? 12.934 -18.271 -16.258 1.00 82.25 82 PHE A O 1
ATOM 657 N N . SER A 1 83 ? 14.222 -16.745 -15.218 1.00 80.06 83 SER A N 1
ATOM 658 C CA . SER A 1 83 ? 14.521 -15.959 -16.407 1.00 80.06 83 SER A CA 1
ATOM 659 C C . SER A 1 83 ? 15.625 -16.627 -17.220 1.00 80.06 83 SER A C 1
ATOM 661 O O . SER A 1 83 ? 16.598 -17.146 -16.675 1.00 80.06 83 SER A O 1
ATOM 663 N N . ASN A 1 84 ? 15.508 -16.566 -18.546 1.00 81.31 84 ASN A N 1
ATOM 664 C CA . ASN A 1 84 ? 16.585 -16.997 -19.442 1.00 81.31 84 ASN A CA 1
ATOM 665 C C . ASN A 1 84 ? 17.799 -16.053 -19.390 1.00 81.31 84 ASN A C 1
ATOM 667 O O . ASN A 1 84 ? 18.854 -16.404 -19.908 1.00 81.31 84 ASN A O 1
ATOM 671 N N . CYS A 1 85 ? 17.644 -14.880 -18.769 1.00 76.62 85 CYS A N 1
ATOM 672 C CA . CYS A 1 85 ? 18.683 -13.871 -18.595 1.00 76.62 85 CYS A CA 1
ATOM 673 C C . CYS A 1 85 ? 19.022 -13.666 -17.107 1.00 76.62 85 CYS A C 1
ATOM 675 O O . CYS A 1 85 ? 19.390 -12.567 -16.711 1.00 76.62 85 CYS A O 1
ATOM 677 N N . ALA A 1 86 ? 18.870 -14.697 -16.265 1.00 75.19 86 ALA A N 1
ATOM 678 C CA . ALA A 1 86 ? 19.017 -14.607 -14.805 1.00 75.19 86 ALA A CA 1
ATOM 679 C C . ALA A 1 86 ? 20.344 -13.984 -14.323 1.00 75.19 86 ALA A C 1
ATOM 681 O O . ALA A 1 86 ? 20.370 -13.309 -13.291 1.00 75.19 86 ALA A O 1
ATOM 682 N N . ASP A 1 87 ? 21.427 -14.219 -15.072 1.00 76.50 87 ASP A N 1
ATOM 683 C CA . ASP A 1 87 ? 22.780 -13.734 -14.770 1.00 76.50 87 ASP A CA 1
ATOM 684 C C . ASP A 1 87 ? 23.014 -12.279 -15.227 1.00 76.50 87 ASP A C 1
ATOM 686 O O . ASP A 1 87 ? 23.999 -11.652 -14.832 1.00 76.50 87 ASP A O 1
ATOM 690 N N . GLU A 1 88 ? 22.114 -11.737 -16.052 1.00 73.56 88 GLU A N 1
ATOM 691 C CA . GLU A 1 88 ? 22.222 -10.413 -16.680 1.00 73.56 88 GLU A CA 1
ATOM 692 C C . GLU A 1 88 ? 21.145 -9.438 -16.172 1.00 73.56 88 GLU A C 1
ATOM 694 O O . GLU A 1 88 ? 21.399 -8.238 -16.049 1.00 73.56 88 GLU A O 1
ATOM 699 N N . GLU A 1 89 ? 19.954 -9.943 -15.830 1.00 73.31 89 GLU A N 1
ATOM 700 C CA . GLU A 1 89 ? 18.778 -9.145 -15.485 1.00 73.31 89 GLU A CA 1
ATOM 701 C C . GLU A 1 89 ? 18.130 -9.570 -14.154 1.00 73.31 89 GLU A C 1
ATOM 703 O O . GLU A 1 89 ? 17.751 -10.724 -13.942 1.00 73.31 89 GLU A O 1
ATOM 708 N N . ASP A 1 90 ? 17.874 -8.589 -13.282 1.00 77.50 90 ASP A N 1
ATOM 709 C CA . ASP A 1 90 ? 17.001 -8.740 -12.110 1.00 77.50 90 ASP A CA 1
ATOM 710 C C . ASP A 1 90 ? 15.527 -8.595 -12.541 1.00 77.50 90 ASP A C 1
ATOM 712 O O . ASP A 1 90 ? 14.851 -7.600 -12.255 1.00 77.50 90 ASP A O 1
ATOM 716 N N . GLU A 1 91 ? 15.033 -9.570 -13.306 1.00 80.88 91 GLU A N 1
ATOM 717 C CA . GLU A 1 91 ? 13.719 -9.470 -13.938 1.00 80.88 91 GLU A CA 1
ATOM 718 C C . GLU A 1 91 ? 12.575 -9.496 -12.907 1.00 80.88 91 GLU A C 1
ATOM 720 O O . GLU A 1 91 ? 12.445 -10.414 -12.091 1.00 80.88 91 GLU A O 1
ATOM 725 N N . VAL A 1 92 ? 11.700 -8.485 -12.977 1.00 83.19 92 VAL A N 1
ATOM 726 C CA . VAL A 1 92 ? 10.487 -8.385 -12.155 1.00 83.19 92 VAL A CA 1
ATOM 727 C C . VAL A 1 92 ? 9.245 -8.343 -13.035 1.00 83.19 92 VAL A C 1
ATOM 729 O O . VAL A 1 92 ? 9.134 -7.501 -13.935 1.00 83.19 92 VAL A O 1
ATOM 732 N N . LEU A 1 93 ? 8.280 -9.215 -12.742 1.00 83.50 93 LEU A N 1
ATOM 733 C CA . LEU A 1 93 ? 6.999 -9.304 -13.436 1.00 83.50 93 LEU A CA 1
ATOM 734 C C . LEU A 1 93 ? 5.863 -8.710 -12.594 1.00 83.50 93 LEU A C 1
ATOM 736 O O . LEU A 1 93 ? 5.799 -8.908 -11.380 1.00 83.50 93 LEU A O 1
ATOM 740 N N . PHE A 1 94 ? 4.941 -8.012 -13.255 1.00 80.50 94 PHE A N 1
ATOM 741 C CA . PHE A 1 94 ? 3.689 -7.540 -12.663 1.00 80.50 94 PHE A CA 1
ATOM 742 C C . PHE A 1 94 ? 2.524 -8.355 -13.208 1.00 80.50 94 PHE A C 1
ATOM 744 O O . PHE A 1 94 ? 2.542 -8.781 -14.365 1.00 80.50 94 PHE A O 1
ATOM 751 N N . LEU A 1 95 ? 1.504 -8.562 -12.378 1.00 76.25 95 LEU A N 1
ATOM 752 C CA . LEU A 1 95 ? 0.300 -9.247 -12.819 1.00 76.25 95 LEU A CA 1
ATOM 753 C C . LEU A 1 95 ? -0.469 -8.384 -13.834 1.00 76.25 95 LEU A C 1
ATOM 755 O O . LEU A 1 95 ? -0.472 -7.152 -13.746 1.00 76.25 95 LEU A O 1
ATOM 759 N N . PRO A 1 96 ? -1.166 -9.014 -14.789 1.00 72.75 96 PRO A N 1
ATOM 760 C CA . PRO A 1 96 ? -2.151 -8.325 -15.609 1.00 72.75 96 PRO A CA 1
ATOM 761 C C . PRO A 1 96 ? -3.125 -7.529 -14.729 1.00 72.75 96 PRO A C 1
ATOM 763 O O . PRO A 1 96 ? -3.537 -8.000 -13.671 1.00 72.75 96 PRO A O 1
ATOM 766 N N . HIS A 1 97 ? -3.485 -6.323 -15.174 1.00 70.12 97 HIS A N 1
ATOM 767 C CA . HIS A 1 97 ? -4.326 -5.356 -14.447 1.00 70.12 97 HIS A CA 1
ATOM 768 C C . HIS A 1 97 ? -3.687 -4.657 -13.235 1.00 70.12 97 HIS A C 1
ATOM 770 O O . HIS A 1 97 ? -4.375 -3.889 -12.556 1.00 70.12 97 HIS A O 1
ATOM 776 N N . SER A 1 98 ? -2.379 -4.819 -12.994 1.00 79.31 98 SER A N 1
ATOM 777 C CA . SER A 1 98 ? -1.654 -3.918 -12.092 1.00 79.31 98 SER A CA 1
ATOM 778 C C . SER A 1 98 ? -1.873 -2.459 -12.504 1.00 79.31 98 SER A C 1
ATOM 780 O O . SER A 1 98 ? -1.709 -2.086 -13.666 1.00 79.31 98 SER A O 1
ATOM 782 N N . SER A 1 99 ? -2.271 -1.636 -11.536 1.00 80.69 99 SER A N 1
ATOM 783 C CA . SER A 1 99 ? -2.582 -0.223 -11.746 1.00 80.69 99 SER A CA 1
ATOM 784 C C . SER A 1 99 ? -1.428 0.652 -11.273 1.00 80.69 99 SER A C 1
ATOM 786 O O . SER A 1 99 ? -0.850 0.409 -10.215 1.00 80.69 99 SER A O 1
ATOM 788 N N . PHE A 1 100 ? -1.100 1.688 -12.043 1.00 83.19 100 PHE A N 1
ATOM 789 C CA . PHE A 1 100 ? 0.020 2.584 -11.759 1.00 83.19 100 PHE A CA 1
ATOM 790 C C . PHE A 1 100 ? -0.399 4.046 -11.910 1.00 83.19 100 PHE A C 1
ATOM 792 O O . PHE A 1 100 ? -1.135 4.391 -12.833 1.00 83.19 100 PHE A O 1
ATOM 799 N N . ILE A 1 101 ? 0.106 4.907 -11.028 1.00 79.50 101 ILE A N 1
ATOM 800 C CA . ILE A 1 101 ? 0.036 6.365 -11.180 1.00 79.50 101 ILE A CA 1
ATOM 801 C C . ILE A 1 101 ? 1.354 6.853 -11.757 1.00 79.50 101 ILE A C 1
ATOM 803 O O . ILE A 1 101 ? 2.416 6.463 -11.273 1.00 79.50 101 ILE A O 1
ATOM 807 N N . VAL A 1 102 ? 1.278 7.744 -12.745 1.00 80.38 102 VAL A N 1
ATOM 808 C CA . VAL A 1 102 ? 2.428 8.534 -13.195 1.00 80.38 102 VAL A CA 1
ATOM 809 C C . VAL A 1 102 ? 2.706 9.612 -12.156 1.00 80.38 102 VAL A C 1
ATOM 811 O O . VAL A 1 102 ? 1.884 10.499 -11.941 1.00 80.38 102 VAL A O 1
ATOM 814 N N . CYS A 1 103 ? 3.846 9.504 -11.484 1.00 75.12 103 CYS A N 1
ATOM 815 C CA . CYS A 1 103 ? 4.274 10.442 -10.454 1.00 75.12 103 CYS A CA 1
ATOM 816 C C . CYS A 1 103 ? 5.084 11.602 -11.032 1.00 75.12 103 CYS A C 1
ATOM 818 O O . CYS A 1 103 ? 4.948 12.720 -10.550 1.00 75.12 103 CYS A O 1
ATOM 820 N N . ASP A 1 104 ? 5.923 11.332 -12.033 1.00 76.44 104 ASP A N 1
ATOM 821 C CA . ASP A 1 104 ? 6.787 12.334 -12.656 1.00 76.44 104 ASP A CA 1
ATOM 822 C C . ASP A 1 104 ? 7.207 11.892 -14.067 1.00 76.44 104 ASP A C 1
ATOM 824 O O . ASP A 1 104 ? 7.224 10.695 -14.377 1.00 76.44 104 ASP A O 1
ATOM 828 N N . VAL A 1 105 ? 7.547 12.856 -14.920 1.00 84.88 105 VAL A N 1
ATOM 829 C CA . VAL A 1 105 ? 8.083 12.632 -16.266 1.00 84.88 105 VAL A CA 1
ATOM 830 C C . VAL A 1 105 ? 9.243 13.593 -16.491 1.00 84.88 105 VAL A C 1
ATOM 832 O O . VAL A 1 105 ? 9.058 14.806 -16.545 1.00 84.88 105 VAL A O 1
ATOM 835 N N . GLN A 1 106 ? 10.439 13.044 -16.671 1.00 88.31 106 GLN A N 1
ATOM 836 C CA . GLN A 1 106 ? 11.664 13.808 -16.888 1.00 88.31 106 GLN A CA 1
ATOM 837 C C . GLN A 1 106 ? 12.240 13.498 -18.263 1.00 88.31 106 GLN A C 1
ATOM 839 O O . GLN A 1 106 ? 12.237 12.349 -18.700 1.00 88.31 106 GLN A O 1
ATOM 844 N N . TYR A 1 107 ? 12.778 14.509 -18.938 1.00 86.75 107 TYR A N 1
ATOM 845 C CA . TYR A 1 107 ? 13.542 14.302 -20.163 1.00 86.75 107 TYR A CA 1
ATOM 846 C C . TYR A 1 107 ? 15.035 14.387 -19.864 1.00 86.75 107 TYR A C 1
ATOM 848 O O . TYR A 1 107 ? 15.544 15.422 -19.432 1.00 86.75 107 TYR A O 1
ATOM 856 N N . ASP A 1 108 ? 15.736 13.290 -20.110 1.00 79.81 108 ASP A N 1
ATOM 857 C CA . ASP A 1 108 ? 17.175 13.188 -19.966 1.00 79.81 108 ASP A CA 1
ATOM 858 C C . ASP A 1 108 ? 17.847 13.621 -21.274 1.00 79.81 108 ASP A C 1
ATOM 860 O O . ASP A 1 108 ? 17.870 12.882 -22.260 1.00 79.81 108 ASP A O 1
ATOM 864 N N . GLN A 1 109 ? 18.372 14.849 -21.300 1.00 84.81 109 GLN A N 1
ATOM 865 C CA . GLN A 1 109 ? 18.987 15.426 -22.500 1.00 84.81 109 GLN A CA 1
ATOM 866 C C . GLN A 1 109 ? 20.253 14.682 -22.936 1.00 84.81 109 GLN A C 1
ATOM 868 O O . GLN A 1 109 ? 20.525 14.609 -24.135 1.00 84.81 109 GLN A O 1
ATOM 873 N N . ASN A 1 110 ? 21.001 14.118 -21.983 1.00 81.88 110 ASN A N 1
ATOM 874 C CA . ASN A 1 110 ? 22.273 13.452 -22.255 1.00 81.88 110 ASN A CA 1
ATOM 875 C C . ASN A 1 110 ? 22.054 12.141 -23.010 1.00 81.88 110 ASN A C 1
ATOM 877 O O . ASN A 1 110 ? 22.776 11.840 -23.956 1.00 81.88 110 ASN A O 1
ATOM 881 N N . PHE A 1 111 ? 21.018 11.397 -22.620 1.00 78.44 111 PHE A N 1
ATOM 882 C CA . PHE A 1 111 ? 20.678 10.113 -23.234 1.00 78.44 111 PHE A CA 1
ATOM 883 C C . PHE A 1 111 ? 19.561 10.226 -24.281 1.00 78.44 111 PHE A C 1
ATOM 885 O O . PHE A 1 111 ? 19.301 9.267 -25.000 1.00 78.44 111 PHE A O 1
ATOM 892 N N . ARG A 1 112 ? 18.925 11.400 -24.408 1.00 83.50 112 ARG A N 1
ATOM 893 C CA . ARG A 1 112 ? 17.736 11.645 -25.246 1.00 83.50 112 ARG A CA 1
ATOM 894 C C . ARG A 1 112 ? 16.585 10.688 -24.914 1.00 83.50 112 ARG A C 1
ATOM 896 O O . ARG A 1 112 ? 15.951 10.124 -25.806 1.00 83.50 112 ARG A O 1
ATOM 903 N N . GLN A 1 113 ? 16.328 10.504 -23.621 1.00 82.38 113 GLN A N 1
ATOM 904 C CA . GLN A 1 113 ? 15.352 9.542 -23.104 1.00 82.38 113 GLN A CA 1
ATOM 905 C C . GLN A 1 113 ? 14.298 10.219 -22.232 1.00 82.38 113 GLN A C 1
ATOM 907 O O . GLN A 1 113 ? 14.603 11.119 -21.455 1.00 82.38 113 GLN A O 1
ATOM 912 N N . ASN A 1 114 ? 13.056 9.745 -22.306 1.00 80.00 114 ASN A N 1
ATOM 913 C CA . ASN A 1 114 ? 12.023 10.083 -21.332 1.00 80.00 114 ASN A CA 1
ATOM 914 C C . ASN A 1 114 ? 12.104 9.115 -20.149 1.00 80.00 114 ASN A C 1
ATOM 916 O O . ASN A 1 114 ? 11.977 7.909 -20.337 1.00 80.00 114 ASN A O 1
ATOM 920 N N . ARG A 1 115 ? 12.268 9.618 -18.931 1.00 85.38 115 ARG A N 1
ATOM 921 C CA . ARG A 1 115 ? 12.160 8.843 -17.692 1.00 85.38 115 ARG A CA 1
ATOM 922 C C . ARG A 1 115 ? 10.789 9.086 -17.073 1.00 85.38 115 ARG A C 1
ATOM 924 O O . ARG A 1 115 ? 10.472 10.206 -16.685 1.00 85.38 115 ARG A O 1
ATOM 931 N N . ILE A 1 116 ? 9.976 8.041 -16.991 1.00 80.12 116 ILE A N 1
ATOM 932 C CA . ILE A 1 116 ? 8.622 8.081 -16.437 1.00 80.12 116 ILE A CA 1
ATOM 933 C C . ILE A 1 116 ? 8.636 7.368 -15.091 1.00 80.12 116 ILE A C 1
ATOM 935 O O . ILE A 1 116 ? 8.895 6.168 -15.013 1.00 80.12 116 ILE A O 1
ATOM 939 N N . PHE A 1 117 ? 8.329 8.098 -14.029 1.00 79.94 117 PHE A N 1
ATOM 940 C CA . PHE A 1 117 ? 8.247 7.555 -12.682 1.00 79.94 117 PHE A CA 1
ATOM 941 C C . PHE A 1 117 ? 6.815 7.105 -12.417 1.00 79.94 117 PHE A C 1
ATOM 943 O O . PHE A 1 117 ? 5.875 7.895 -12.494 1.00 79.94 117 PHE A O 1
ATOM 950 N N . LEU A 1 118 ? 6.650 5.825 -12.117 1.00 80.38 118 LEU A N 1
ATOM 951 C CA . LEU A 1 118 ? 5.386 5.175 -11.827 1.00 80.38 118 LEU A CA 1
ATOM 952 C C . LEU A 1 118 ? 5.375 4.686 -10.381 1.00 80.38 118 LEU A C 1
ATOM 954 O O . LEU A 1 118 ? 6.368 4.172 -9.866 1.00 80.38 118 LEU A O 1
ATOM 958 N N . ARG A 1 119 ? 4.213 4.756 -9.742 1.00 77.94 119 ARG A N 1
ATOM 959 C CA . ARG A 1 119 ? 3.962 4.068 -8.476 1.00 77.94 119 ARG A CA 1
ATOM 960 C C . ARG A 1 119 ? 2.794 3.125 -8.645 1.00 77.94 119 ARG A C 1
ATOM 962 O O . ARG A 1 119 ? 1.720 3.557 -9.062 1.00 77.94 119 ARG A O 1
ATOM 969 N N . GLN A 1 120 ? 2.993 1.853 -8.312 1.00 83.06 120 GLN A N 1
ATOM 970 C CA . GLN A 1 120 ? 1.880 0.919 -8.253 1.00 83.06 120 GLN A CA 1
ATOM 971 C C . GLN A 1 120 ? 0.885 1.394 -7.197 1.00 83.06 120 GLN A C 1
ATOM 973 O O . GLN A 1 120 ? 1.269 1.769 -6.085 1.00 83.06 120 GLN A O 1
ATOM 978 N N . ILE A 1 121 ? -0.392 1.374 -7.555 1.00 79.44 121 ILE A N 1
ATOM 979 C CA . ILE A 1 121 ? -1.488 1.653 -6.643 1.00 79.44 121 ILE A CA 1
ATOM 980 C C . ILE A 1 121 ? -2.388 0.438 -6.516 1.00 79.44 121 ILE A C 1
ATOM 982 O O . ILE A 1 121 ? -2.682 -0.247 -7.492 1.00 79.44 121 ILE A O 1
ATOM 986 N N . GLU A 1 122 ? -2.857 0.222 -5.295 1.00 79.56 122 GLU A N 1
ATOM 987 C CA . GLU A 1 122 ? -3.889 -0.757 -5.000 1.00 79.56 122 GLU A CA 1
ATOM 988 C C . GLU A 1 122 ? -5.198 -0.011 -4.764 1.00 79.56 122 GLU A C 1
ATOM 990 O O . GLU A 1 122 ? -5.281 0.876 -3.911 1.00 79.56 122 GLU A O 1
ATOM 995 N N . LEU A 1 123 ? -6.199 -0.331 -5.584 1.00 77.56 123 LEU A N 1
ATOM 996 C CA . LEU A 1 123 ? -7.477 0.383 -5.629 1.00 77.56 123 LEU A CA 1
ATOM 997 C C . LEU A 1 123 ? -8.504 -0.152 -4.625 1.00 77.56 123 LEU A C 1
ATOM 999 O O . LEU A 1 123 ? -9.562 0.448 -4.469 1.00 77.56 123 LEU A O 1
ATOM 1003 N N . GLY A 1 124 ? -8.225 -1.289 -3.980 1.00 74.25 124 GLY A N 1
ATOM 1004 C CA . GLY A 1 124 ? -9.174 -1.932 -3.069 1.00 74.25 124 GLY A CA 1
ATOM 1005 C C . GLY A 1 124 ? -10.432 -2.458 -3.757 1.00 74.25 124 GLY A C 1
ATOM 1006 O O . GLY A 1 124 ? -11.473 -2.569 -3.124 1.00 74.25 124 GLY A O 1
ATOM 1007 N N . LEU A 1 125 ? -10.372 -2.768 -5.053 1.00 75.81 125 LEU A N 1
ATOM 1008 C CA . LEU A 1 125 ? -11.512 -3.291 -5.815 1.00 75.81 125 LEU A CA 1
ATOM 1009 C C . LEU A 1 125 ? -11.642 -4.814 -5.657 1.00 75.81 125 LEU A C 1
ATOM 1011 O O . LEU A 1 125 ? -11.771 -5.542 -6.640 1.00 75.81 125 LEU A O 1
ATOM 1015 N N . CYS A 1 126 ? -11.567 -5.309 -4.424 1.00 79.06 126 CYS A N 1
ATOM 1016 C CA . CYS A 1 126 ? -11.690 -6.729 -4.112 1.00 79.06 126 CYS A CA 1
ATOM 1017 C C . CYS A 1 126 ? -12.701 -6.964 -2.985 1.00 79.06 126 CYS A C 1
ATOM 1019 O O . CYS A 1 126 ? -13.208 -6.031 -2.362 1.00 79.06 126 CYS A O 1
ATOM 1021 N N . GLN A 1 127 ? -12.994 -8.239 -2.721 1.00 83.06 127 GLN A N 1
ATOM 1022 C CA . GLN A 1 127 ? -13.969 -8.605 -1.702 1.00 83.06 127 GLN A CA 1
ATOM 1023 C C . GLN A 1 127 ? -13.487 -8.279 -0.290 1.00 83.06 127 GLN A C 1
ATOM 1025 O O . GLN A 1 127 ? -14.305 -7.859 0.515 1.00 83.06 127 GLN A O 1
ATOM 1030 N N . ASN A 1 128 ? -12.205 -8.473 0.030 1.00 86.81 128 ASN A N 1
ATOM 1031 C CA . ASN A 1 128 ? -11.664 -8.232 1.367 1.00 86.81 128 ASN A CA 1
ATOM 1032 C C . ASN A 1 128 ? -10.490 -7.261 1.292 1.00 86.81 128 ASN A C 1
ATOM 1034 O O . ASN A 1 128 ? -9.439 -7.597 0.756 1.00 86.81 128 ASN A O 1
ATOM 1038 N N . VAL A 1 129 ? -10.644 -6.065 1.855 1.00 90.31 129 VAL A N 1
ATOM 1039 C CA . VAL A 1 129 ? -9.647 -4.996 1.727 1.00 90.31 129 VAL A CA 1
ATOM 1040 C C . VAL A 1 129 ? -9.059 -4.668 3.090 1.00 90.31 129 VAL A C 1
ATOM 1042 O O . VAL A 1 129 ? -9.790 -4.453 4.055 1.00 90.31 129 VAL A O 1
ATOM 1045 N N . ILE A 1 130 ? -7.734 -4.581 3.164 1.00 90.69 130 ILE A N 1
ATOM 1046 C CA . ILE A 1 130 ? -7.014 -4.183 4.372 1.00 90.69 130 ILE A CA 1
ATOM 1047 C C . ILE A 1 130 ? -6.167 -2.953 4.057 1.00 90.69 130 ILE A C 1
ATOM 1049 O O . ILE A 1 130 ? -5.166 -3.050 3.352 1.00 90.69 130 ILE A O 1
ATOM 1053 N N . LEU A 1 131 ? -6.540 -1.793 4.597 1.00 92.88 131 LEU A N 1
ATOM 1054 C CA . LEU A 1 131 ? -5.676 -0.612 4.610 1.00 92.88 131 LEU A CA 1
ATOM 1055 C C . LEU A 1 131 ? -4.651 -0.780 5.729 1.00 92.88 131 LEU A C 1
ATOM 1057 O O . LEU A 1 131 ? -5.011 -0.717 6.902 1.00 92.88 131 LEU A O 1
ATOM 1061 N N . TRP A 1 132 ? -3.389 -0.989 5.365 1.00 91.31 132 TRP A N 1
ATOM 1062 C CA . TRP A 1 132 ? -2.296 -1.128 6.321 1.00 91.31 132 TRP A CA 1
ATOM 1063 C C . TRP A 1 132 ? -1.473 0.152 6.362 1.00 91.31 132 TRP A C 1
ATOM 1065 O O . TRP A 1 132 ? -0.966 0.595 5.330 1.00 91.31 132 TRP A O 1
ATOM 1075 N N . VAL A 1 133 ? -1.315 0.740 7.547 1.00 90.94 133 VAL A N 1
ATOM 1076 C CA . VAL A 1 133 ? -0.592 2.001 7.726 1.00 90.94 133 VAL A CA 1
ATOM 1077 C C . VAL A 1 133 ? 0.567 1.835 8.704 1.00 90.94 133 VAL A C 1
ATOM 1079 O O . VAL A 1 133 ? 0.355 1.802 9.918 1.00 90.94 133 VAL A O 1
ATOM 1082 N N . ASP A 1 134 ? 1.782 1.779 8.159 1.00 88.44 134 ASP A N 1
ATOM 1083 C CA . ASP A 1 134 ? 3.029 1.550 8.895 1.00 88.44 134 ASP A CA 1
ATOM 1084 C C . ASP A 1 134 ? 4.207 2.273 8.237 1.00 88.44 134 ASP A C 1
ATOM 1086 O O . ASP A 1 134 ? 4.270 2.373 7.011 1.00 88.44 134 ASP A O 1
ATOM 1090 N N . ASP A 1 135 ? 5.138 2.785 9.037 1.00 79.12 135 ASP A N 1
ATOM 1091 C CA . ASP A 1 135 ? 6.292 3.540 8.557 1.00 79.12 135 ASP A CA 1
ATOM 1092 C C . ASP A 1 135 ? 7.380 2.692 7.903 1.00 79.12 135 ASP A C 1
ATOM 1094 O O . ASP A 1 135 ? 8.129 3.206 7.070 1.00 79.12 135 ASP A O 1
ATOM 1098 N N . ASN A 1 136 ? 7.393 1.395 8.192 1.00 81.69 136 ASN A N 1
ATOM 1099 C CA . ASN A 1 136 ? 8.385 0.433 7.732 1.00 81.69 136 ASN A CA 1
ATOM 1100 C C . ASN A 1 136 ? 7.804 -0.553 6.711 1.00 81.69 136 ASN A C 1
ATOM 1102 O O . ASN A 1 136 ? 8.426 -1.558 6.391 1.00 81.69 136 ASN A O 1
ATOM 1106 N N . ILE A 1 137 ? 6.632 -0.267 6.133 1.00 73.12 137 ILE A N 1
ATOM 1107 C CA . ILE A 1 137 ? 5.965 -1.185 5.191 1.00 73.12 137 ILE A CA 1
ATOM 1108 C C . ILE A 1 137 ? 6.779 -1.495 3.922 1.00 73.12 137 ILE A C 1
ATOM 1110 O O . ILE A 1 137 ? 6.489 -2.450 3.205 1.00 73.12 137 ILE A O 1
ATOM 1114 N N . PHE A 1 138 ? 7.782 -0.667 3.628 1.00 70.81 138 PHE A N 1
ATOM 1115 C CA . PHE A 1 138 ? 8.710 -0.847 2.513 1.00 70.81 138 PHE A CA 1
ATOM 1116 C C . PHE A 1 138 ? 10.082 -1.383 2.953 1.00 70.81 138 PHE A C 1
ATOM 1118 O O . PHE A 1 138 ? 10.934 -1.606 2.097 1.00 70.81 138 PHE A O 1
ATOM 1125 N N . ASP A 1 139 ? 10.305 -1.570 4.255 1.00 74.12 139 ASP A N 1
ATOM 1126 C CA . ASP A 1 139 ? 11.531 -2.145 4.798 1.00 74.12 139 ASP A CA 1
ATOM 1127 C C . ASP A 1 139 ? 11.483 -3.676 4.675 1.00 74.12 139 ASP A C 1
ATOM 1129 O O . ASP A 1 139 ? 10.504 -4.339 5.035 1.00 74.12 139 ASP A O 1
ATOM 1133 N N . ALA A 1 140 ? 12.546 -4.245 4.108 1.00 70.31 140 ALA A N 1
ATOM 1134 C CA . ALA A 1 140 ? 12.653 -5.673 3.877 1.00 70.31 140 ALA A CA 1
ATOM 1135 C C . ALA A 1 140 ? 12.808 -6.473 5.178 1.00 70.31 140 ALA A C 1
ATOM 1137 O O . ALA A 1 140 ? 12.346 -7.617 5.208 1.00 70.31 140 ALA A O 1
ATOM 1138 N N . ASP A 1 141 ? 13.395 -5.863 6.212 1.00 76.25 141 ASP A N 1
ATOM 1139 C CA . ASP A 1 141 ? 13.706 -6.479 7.506 1.00 76.25 141 ASP A CA 1
ATOM 1140 C C . ASP A 1 141 ? 12.654 -6.164 8.583 1.00 76.25 141 ASP A C 1
ATOM 1142 O O . ASP A 1 141 ? 12.815 -6.512 9.755 1.00 76.25 141 ASP A O 1
ATOM 1146 N N . TRP A 1 142 ? 11.543 -5.534 8.194 1.00 79.19 142 TRP A N 1
ATOM 1147 C CA . TRP A 1 142 ? 10.464 -5.187 9.109 1.00 79.19 142 TRP A CA 1
ATOM 1148 C C . TRP A 1 142 ? 9.822 -6.431 9.739 1.00 79.19 142 TRP A C 1
ATOM 1150 O O . TRP A 1 142 ? 9.385 -7.358 9.052 1.00 79.19 142 TRP A O 1
ATOM 1160 N N . GLU A 1 143 ? 9.722 -6.441 11.070 1.00 77.12 143 GLU A N 1
ATOM 1161 C CA . GLU A 1 143 ? 9.298 -7.608 11.857 1.00 77.12 143 GLU A CA 1
ATOM 1162 C C . GLU A 1 143 ? 7.915 -8.148 11.455 1.00 77.12 143 GLU A C 1
ATOM 1164 O O . GLU A 1 143 ? 7.710 -9.361 11.352 1.00 77.12 143 GLU A O 1
ATOM 1169 N N . ASN A 1 144 ? 6.980 -7.249 11.138 1.00 73.19 144 ASN A N 1
ATOM 1170 C CA . ASN A 1 144 ? 5.606 -7.607 10.793 1.00 73.19 144 ASN A CA 1
ATOM 1171 C C . ASN A 1 144 ? 5.438 -7.980 9.313 1.00 73.19 144 ASN A C 1
ATOM 1173 O O . ASN A 1 144 ? 4.375 -8.469 8.914 1.00 73.19 144 ASN A O 1
ATOM 1177 N N . LYS A 1 145 ? 6.490 -7.845 8.496 1.00 74.38 145 LYS A N 1
ATOM 1178 C CA . LYS A 1 145 ? 6.455 -8.171 7.066 1.00 74.38 145 LYS A CA 1
ATOM 1179 C C . LYS A 1 145 ? 6.061 -9.624 6.825 1.00 74.38 145 LYS A C 1
ATOM 1181 O O . LYS A 1 145 ? 5.157 -9.894 6.037 1.00 74.38 145 LYS A O 1
ATOM 1186 N N . ARG A 1 146 ? 6.648 -10.560 7.581 1.00 74.31 146 ARG A N 1
ATOM 1187 C CA . ARG A 1 146 ? 6.319 -11.995 7.487 1.00 74.31 146 ARG A CA 1
ATOM 1188 C C . ARG A 1 146 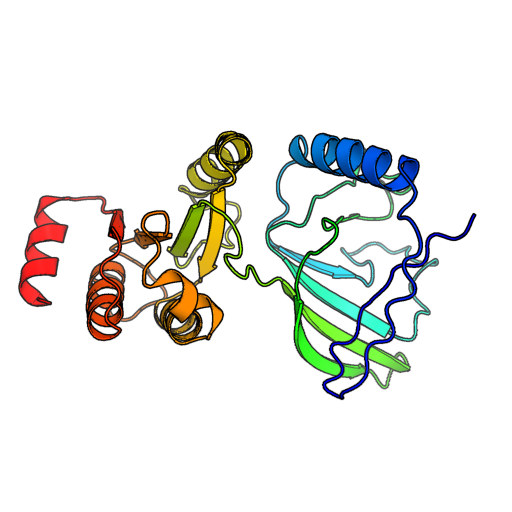? 4.851 -12.275 7.802 1.00 74.31 146 ARG A C 1
ATOM 1190 O O . ARG A 1 146 ? 4.253 -13.172 7.209 1.00 74.31 146 ARG A O 1
ATOM 1197 N N . HIS A 1 147 ? 4.255 -11.523 8.729 1.00 74.25 147 HIS A N 1
ATOM 1198 C CA . HIS A 1 147 ? 2.835 -11.652 9.049 1.00 74.25 147 HIS A CA 1
ATOM 1199 C C . HIS A 1 147 ? 1.959 -11.168 7.894 1.00 74.25 147 HIS A C 1
ATOM 1201 O O . HIS A 1 147 ? 1.016 -11.868 7.528 1.00 74.25 147 HIS A O 1
ATOM 1207 N N . MET A 1 148 ? 2.303 -10.035 7.278 1.00 72.75 148 MET A N 1
ATOM 1208 C CA . MET A 1 148 ? 1.607 -9.511 6.102 1.00 72.75 148 MET A CA 1
ATOM 1209 C C . MET A 1 148 ? 1.735 -10.452 4.895 1.00 72.75 148 MET A C 1
ATOM 1211 O O . MET A 1 148 ? 0.735 -10.775 4.261 1.00 72.75 148 MET A O 1
ATOM 1215 N N . GLU A 1 149 ? 2.935 -10.955 4.602 1.00 72.31 149 GLU A N 1
ATOM 1216 C CA . GLU A 1 149 ? 3.184 -11.898 3.503 1.00 72.31 149 GLU A CA 1
ATOM 1217 C C . GLU A 1 149 ? 2.425 -13.212 3.707 1.00 72.31 149 GLU A C 1
ATOM 1219 O O . GLU A 1 149 ? 1.759 -13.706 2.792 1.00 72.31 149 GLU A O 1
ATOM 1224 N N . LYS A 1 150 ? 2.439 -13.751 4.933 1.00 75.38 150 LYS A N 1
ATOM 1225 C CA . LYS A 1 150 ? 1.653 -14.935 5.287 1.00 75.38 150 LYS A CA 1
ATOM 1226 C C . LYS A 1 150 ? 0.154 -14.667 5.170 1.00 75.38 150 LYS A C 1
ATOM 1228 O O . LYS A 1 150 ? -0.565 -15.511 4.641 1.00 75.38 150 LYS A O 1
ATOM 1233 N N . ALA A 1 151 ? -0.324 -13.511 5.629 1.00 70.62 151 ALA A N 1
ATOM 1234 C CA . ALA A 1 151 ? -1.727 -13.122 5.520 1.00 70.62 151 ALA A CA 1
ATOM 1235 C C . ALA A 1 151 ? -2.157 -12.922 4.061 1.00 70.62 151 ALA A C 1
ATOM 1237 O O . ALA A 1 151 ? -3.256 -13.325 3.706 1.00 70.62 151 ALA A O 1
ATOM 1238 N N . SER A 1 152 ? -1.290 -12.385 3.203 1.00 69.44 152 SER A N 1
ATOM 1239 C CA . SER A 1 152 ? -1.506 -12.268 1.756 1.00 69.44 152 SER A CA 1
ATOM 1240 C C . SER A 1 152 ? -1.553 -13.637 1.080 1.00 69.44 152 SER A C 1
ATOM 1242 O O . SER A 1 152 ? -2.488 -13.946 0.340 1.00 69.44 152 SER A O 1
ATOM 1244 N N . THR A 1 153 ? -0.615 -14.520 1.427 1.00 71.31 153 THR A N 1
ATOM 1245 C CA . THR A 1 153 ? -0.548 -15.884 0.888 1.00 71.31 153 THR A CA 1
ATOM 1246 C C . THR A 1 153 ? -1.767 -16.705 1.298 1.00 71.31 153 THR A C 1
ATOM 1248 O O . THR A 1 153 ? -2.433 -17.280 0.445 1.00 71.31 153 THR A O 1
ATOM 1251 N N . LEU A 1 154 ? -2.130 -16.723 2.584 1.00 70.94 154 LEU A N 1
ATOM 1252 C CA . LEU A 1 154 ? -3.359 -17.375 3.058 1.00 70.94 154 LEU A CA 1
ATOM 1253 C C . LEU A 1 154 ? -4.615 -16.670 2.522 1.00 70.94 154 LEU A C 1
ATOM 1255 O O . LEU A 1 154 ? -5.624 -17.311 2.224 1.00 70.94 154 LEU A O 1
ATOM 1259 N N . GLY A 1 155 ? -4.516 -15.353 2.368 1.00 63.44 155 GLY A N 1
ATOM 1260 C CA . GLY A 1 155 ? -5.545 -14.447 1.891 1.00 63.44 155 GLY A CA 1
ATOM 1261 C C . GLY A 1 155 ? -5.911 -14.634 0.426 1.00 63.44 155 GLY A C 1
ATOM 1262 O O . GLY A 1 155 ? -7.037 -14.315 0.065 1.00 63.44 155 GLY A O 1
ATOM 1263 N N . THR A 1 156 ? -5.045 -15.212 -0.413 1.00 63.84 156 THR A N 1
ATOM 1264 C CA . THR A 1 156 ? -5.399 -15.512 -1.817 1.00 63.84 156 THR A CA 1
ATOM 1265 C C . THR A 1 156 ? -6.624 -16.416 -1.939 1.00 63.84 156 THR A C 1
ATOM 1267 O O . THR A 1 156 ? -7.409 -16.248 -2.868 1.00 63.84 156 THR A O 1
ATOM 1270 N N . ARG A 1 157 ? -6.865 -17.316 -0.974 1.00 65.88 157 ARG A N 1
ATOM 1271 C CA . ARG A 1 157 ? -8.077 -18.158 -0.955 1.00 65.88 157 ARG A CA 1
ATOM 1272 C C . ARG A 1 157 ? -9.355 -17.374 -0.661 1.00 65.88 157 ARG A C 1
ATOM 1274 O O . ARG A 1 157 ? -10.431 -17.801 -1.059 1.00 65.88 157 ARG A O 1
ATOM 1281 N N . VAL A 1 158 ? -9.230 -16.258 0.049 1.00 68.44 158 VAL A N 1
ATOM 1282 C CA . VAL A 1 158 ? -10.340 -15.395 0.479 1.00 68.44 158 VAL A CA 1
ATOM 1283 C C . VAL A 1 158 ? -10.309 -14.025 -0.211 1.00 68.44 158 VAL A C 1
ATOM 1285 O O . VAL A 1 158 ? -11.059 -13.133 0.167 1.00 68.44 158 VAL A O 1
ATOM 1288 N N . ASN A 1 159 ? -9.476 -13.856 -1.242 1.00 75.69 159 ASN A N 1
ATOM 1289 C CA . ASN A 1 159 ? -9.334 -12.629 -2.025 1.00 75.69 159 ASN A CA 1
ATOM 1290 C C . ASN A 1 159 ? -9.082 -11.370 -1.164 1.00 75.69 159 ASN A C 1
ATOM 1292 O O . ASN A 1 159 ? -9.801 -10.372 -1.268 1.00 75.69 159 ASN A O 1
ATOM 1296 N N . VAL A 1 160 ? -8.089 -11.449 -0.268 1.00 79.44 160 VAL A N 1
ATOM 1297 C CA . VAL A 1 160 ? -7.641 -10.309 0.550 1.00 79.44 160 VAL A CA 1
ATOM 1298 C C . VAL A 1 160 ? -6.646 -9.454 -0.225 1.00 79.44 160 VAL A C 1
ATOM 1300 O O . VAL A 1 160 ? -5.673 -9.968 -0.773 1.00 79.44 160 VAL A O 1
ATOM 1303 N N . HIS A 1 161 ? -6.854 -8.139 -0.213 1.00 83.31 161 HIS A N 1
ATOM 1304 C CA . HIS A 1 161 ? -5.978 -7.164 -0.849 1.00 83.31 161 HIS A CA 1
ATOM 1305 C C . HIS A 1 161 ? -5.504 -6.120 0.153 1.00 83.31 161 HIS A C 1
ATOM 1307 O O . HIS A 1 161 ? -6.303 -5.522 0.876 1.00 83.31 161 HIS A O 1
ATOM 1313 N N . PHE A 1 162 ? -4.194 -5.903 0.188 1.00 84.50 162 PHE A N 1
ATOM 1314 C CA . PHE A 1 162 ? -3.573 -4.928 1.072 1.00 84.50 162 PHE A CA 1
ATOM 1315 C C . PHE A 1 162 ? -3.394 -3.596 0.350 1.00 84.50 162 PHE A C 1
ATOM 1317 O O . PHE A 1 162 ? -2.904 -3.550 -0.775 1.00 84.50 162 PHE A O 1
ATOM 1324 N N . ILE A 1 163 ? -3.747 -2.509 1.031 1.00 88.38 163 ILE A N 1
ATOM 1325 C CA . ILE A 1 163 ? -3.508 -1.132 0.605 1.00 88.38 163 ILE A CA 1
ATOM 1326 C C . ILE A 1 163 ? -2.487 -0.535 1.574 1.00 88.38 163 ILE A C 1
ATOM 1328 O O . ILE A 1 163 ? -2.859 -0.024 2.627 1.00 88.38 163 ILE A O 1
ATOM 1332 N N . PRO A 1 164 ? -1.193 -0.630 1.261 1.00 86.50 164 PRO A N 1
ATOM 1333 C CA . PRO A 1 164 ? -0.126 -0.177 2.140 1.00 86.50 164 PRO A CA 1
ATOM 1334 C C . PRO A 1 164 ? 0.072 1.340 2.056 1.00 86.50 164 PRO A C 1
ATOM 1336 O O . PRO A 1 164 ? 0.065 1.934 0.970 1.00 86.50 164 PRO A O 1
ATOM 1339 N N . LYS A 1 165 ? 0.271 1.979 3.211 1.00 89.12 165 LYS A N 1
ATOM 1340 C CA . LYS A 1 165 ? 0.530 3.418 3.356 1.00 89.12 165 LYS A CA 1
ATOM 1341 C C . LYS A 1 165 ? 1.609 3.652 4.404 1.00 89.12 165 LYS A C 1
ATOM 1343 O O . LYS A 1 165 ? 1.585 3.040 5.461 1.00 89.12 165 LYS A O 1
ATOM 1348 N N . SER A 1 166 ? 2.532 4.568 4.119 1.00 88.44 166 SER A N 1
ATOM 1349 C CA . SER A 1 166 ? 3.681 4.830 4.994 1.00 88.44 166 SER A CA 1
ATOM 1350 C C . SER A 1 166 ? 3.351 5.681 6.219 1.00 88.44 166 SER A C 1
ATOM 1352 O O . SER A 1 166 ? 4.137 5.750 7.156 1.00 88.44 166 SER A O 1
ATOM 1354 N N . ASN A 1 167 ? 2.245 6.427 6.191 1.00 90.81 167 ASN A N 1
ATOM 1355 C CA . ASN A 1 167 ? 1.900 7.379 7.245 1.00 90.81 167 ASN A CA 1
ATOM 1356 C C . ASN A 1 167 ? 0.414 7.761 7.216 1.00 90.81 167 ASN A C 1
ATOM 1358 O O . ASN A 1 167 ? -0.309 7.489 6.254 1.00 90.81 167 ASN A O 1
ATOM 1362 N N . THR A 1 168 ? -0.019 8.466 8.260 1.00 93.94 168 THR A N 1
ATOM 1363 C CA . THR A 1 168 ? -1.391 8.942 8.448 1.00 93.94 168 THR A CA 1
ATOM 1364 C C . THR A 1 168 ? -1.857 9.790 7.272 1.00 93.94 168 THR A C 1
ATOM 1366 O O . THR A 1 168 ? -2.951 9.582 6.760 1.00 93.94 168 THR A O 1
ATOM 1369 N N . GLN A 1 169 ? -1.032 10.723 6.793 1.00 91.25 169 GLN A N 1
ATOM 1370 C CA . GLN A 1 169 ? -1.433 11.641 5.727 1.00 91.25 169 GLN A CA 1
ATOM 1371 C C . GLN A 1 169 ? -1.756 10.902 4.422 1.00 91.25 169 GLN A C 1
ATOM 1373 O O . GLN A 1 169 ? -2.782 11.168 3.798 1.00 91.25 169 GLN A O 1
ATOM 1378 N N . SER A 1 170 ? -0.909 9.952 4.023 1.00 88.69 170 SER A N 1
ATOM 1379 C CA . SER A 1 170 ? -1.122 9.150 2.816 1.00 88.69 170 SER A CA 1
ATOM 1380 C C . SER A 1 170 ? -2.324 8.207 2.943 1.00 88.69 170 SER A C 1
ATOM 1382 O O . SER A 1 170 ? -3.038 7.997 1.960 1.00 88.69 170 SER A O 1
ATOM 1384 N N . ALA A 1 171 ? -2.594 7.688 4.144 1.00 92.44 171 ALA A N 1
ATOM 1385 C CA . ALA A 1 171 ? -3.794 6.907 4.427 1.00 92.44 171 ALA A CA 1
ATOM 1386 C C . ALA A 1 171 ? -5.069 7.751 4.331 1.00 92.44 171 ALA A C 1
ATOM 1388 O O . ALA A 1 171 ? -5.999 7.370 3.624 1.00 92.44 171 ALA A O 1
ATOM 1389 N N . LEU A 1 172 ? -5.092 8.932 4.951 1.00 93.31 172 LEU A N 1
ATOM 1390 C CA . LEU A 1 172 ? -6.233 9.847 4.871 1.00 93.31 172 LEU A CA 1
ATOM 1391 C C . LEU A 1 172 ? -6.469 10.348 3.441 1.00 93.31 172 LEU A C 1
ATOM 1393 O O . LEU A 1 172 ? -7.615 10.494 3.028 1.00 93.31 172 LEU A O 1
ATOM 1397 N N . ALA A 1 173 ? -5.406 10.574 2.664 1.00 89.31 173 ALA A N 1
ATOM 1398 C CA . ALA A 1 173 ? -5.530 10.919 1.250 1.00 89.31 173 ALA A CA 1
ATOM 1399 C C . ALA A 1 173 ? -6.204 9.796 0.442 1.00 89.31 173 ALA A C 1
ATOM 1401 O O . ALA A 1 173 ? -7.059 10.076 -0.393 1.00 89.31 173 ALA A O 1
ATOM 1402 N N . PHE A 1 174 ? -5.864 8.531 0.714 1.00 90.06 174 PHE A N 1
ATOM 1403 C CA . PHE A 1 174 ? -6.551 7.392 0.104 1.00 90.06 174 PHE A CA 1
ATOM 1404 C C . PHE A 1 174 ? -8.018 7.310 0.540 1.00 90.06 174 PHE A C 1
ATOM 1406 O O . PHE A 1 174 ? -8.890 7.163 -0.310 1.00 90.06 174 PHE A O 1
ATOM 1413 N N . LEU A 1 175 ? -8.304 7.450 1.835 1.00 93.19 175 LEU A N 1
ATOM 1414 C CA . LEU A 1 175 ? -9.667 7.347 2.364 1.00 93.19 175 LEU A CA 1
ATOM 1415 C C . LEU A 1 175 ? -10.606 8.425 1.809 1.00 93.19 175 LEU A C 1
ATOM 1417 O O . LEU A 1 175 ? -11.7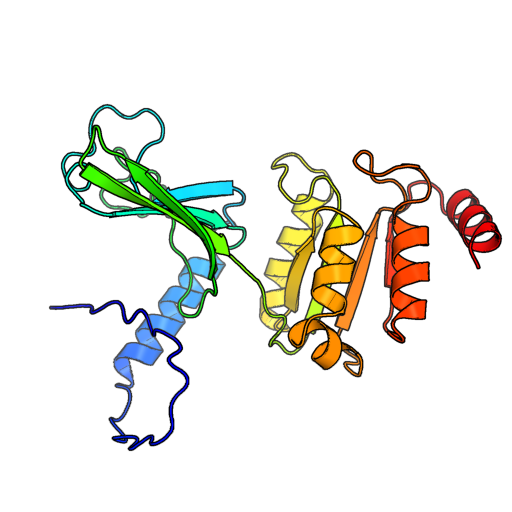59 8.124 1.543 1.00 93.19 175 LEU A O 1
ATOM 1421 N N . ARG A 1 176 ? -10.097 9.638 1.561 1.00 92.88 176 ARG A N 1
ATOM 1422 C CA . ARG A 1 176 ? -10.844 10.737 0.919 1.00 92.88 176 ARG A CA 1
ATOM 1423 C C . ARG A 1 176 ? -11.001 10.585 -0.595 1.00 92.88 176 ARG A C 1
ATOM 1425 O O . ARG A 1 176 ? -11.714 11.369 -1.214 1.00 92.88 176 ARG A O 1
ATOM 1432 N N . SER A 1 177 ? -10.269 9.662 -1.217 1.00 88.12 177 SER A N 1
ATOM 1433 C CA . SER A 1 177 ? -10.390 9.418 -2.655 1.00 88.12 177 SER A CA 1
ATOM 1434 C C . SER A 1 177 ? -11.683 8.668 -2.969 1.00 88.12 177 SER A C 1
ATOM 1436 O O . SER A 1 177 ? -12.254 8.013 -2.099 1.00 88.12 177 SER A O 1
ATOM 1438 N N . GLU A 1 178 ? -12.102 8.672 -4.236 1.00 84.88 178 GLU A N 1
ATOM 1439 C CA . GLU A 1 178 ? -13.272 7.899 -4.675 1.00 84.88 178 GLU A CA 1
ATOM 1440 C C . GLU A 1 178 ? -13.156 6.400 -4.358 1.00 84.88 178 GLU A C 1
ATOM 1442 O O . GLU A 1 178 ? -14.165 5.737 -4.129 1.00 84.88 178 GLU A O 1
ATOM 1447 N N . PHE A 1 179 ? -11.937 5.853 -4.323 1.00 89.00 179 PHE A N 1
ATOM 1448 C CA . PHE A 1 179 ? -11.705 4.459 -3.943 1.00 89.00 179 PHE A CA 1
ATOM 1449 C C . PHE A 1 179 ? -11.936 4.234 -2.451 1.00 89.00 179 PHE A C 1
ATOM 1451 O O . PHE A 1 179 ? -12.559 3.250 -2.070 1.00 89.00 179 PHE A O 1
ATOM 1458 N N . GLY A 1 180 ? -11.464 5.160 -1.615 1.00 90.69 180 GLY A N 1
ATOM 1459 C CA . GLY A 1 180 ? -11.663 5.112 -0.172 1.00 90.69 180 GLY A CA 1
ATOM 1460 C C . GLY A 1 180 ? -13.133 5.248 0.207 1.00 90.69 180 GLY A C 1
ATOM 1461 O O . GLY A 1 180 ? -13.646 4.415 0.950 1.00 90.69 180 GLY A O 1
ATOM 1462 N N . GLU A 1 181 ? -13.837 6.229 -0.362 1.00 91.88 181 GLU A N 1
ATOM 1463 C CA . GLU A 1 181 ? -15.261 6.450 -0.077 1.00 91.88 181 GLU A CA 1
ATOM 1464 C C . GLU A 1 181 ? -16.125 5.239 -0.470 1.00 91.88 181 GLU A C 1
ATOM 1466 O O . GLU A 1 181 ? -17.052 4.889 0.254 1.00 91.88 181 GLU A O 1
ATOM 1471 N N . ARG A 1 182 ? -15.785 4.505 -1.541 1.00 91.38 182 ARG A N 1
ATOM 1472 C CA . ARG A 1 182 ? -16.477 3.246 -1.898 1.00 91.38 182 ARG A CA 1
ATOM 1473 C C . ARG A 1 182 ? -16.326 2.142 -0.850 1.00 91.38 182 ARG A C 1
ATOM 1475 O O . ARG A 1 182 ? -17.148 1.231 -0.805 1.00 91.38 182 ARG A O 1
ATOM 1482 N N . LEU A 1 183 ? -15.281 2.193 -0.026 1.00 92.75 183 LEU A N 1
ATOM 1483 C CA . LEU A 1 183 ? -15.028 1.212 1.032 1.00 92.75 183 LEU A CA 1
ATOM 1484 C C . LEU A 1 183 ? -15.711 1.573 2.356 1.00 92.75 183 LEU A C 1
ATOM 1486 O O . LEU A 1 183 ? -15.712 0.757 3.277 1.00 92.75 183 LEU A O 1
ATOM 1490 N N . LYS A 1 184 ? -16.309 2.762 2.455 1.00 93.81 184 LYS A N 1
ATOM 1491 C CA . LYS A 1 184 ? -16.904 3.305 3.681 1.00 93.81 184 LYS A CA 1
ATOM 1492 C C . LYS A 1 184 ? -18.110 2.534 4.202 1.00 93.81 184 LYS A C 1
ATOM 1494 O O . LYS A 1 184 ? -18.332 2.518 5.407 1.00 93.81 184 LYS A O 1
ATOM 1499 N N . ASP A 1 185 ? -18.824 1.837 3.328 1.00 91.12 185 ASP A N 1
ATOM 1500 C CA . ASP A 1 185 ? -19.945 0.968 3.713 1.00 91.12 185 ASP A CA 1
ATOM 1501 C C . ASP A 1 185 ? -19.573 -0.521 3.642 1.00 91.12 185 ASP A C 1
ATOM 1503 O O . ASP A 1 185 ? -20.397 -1.405 3.878 1.00 91.12 185 ASP A O 1
ATOM 1507 N N . SER A 1 186 ? -18.313 -0.829 3.321 1.00 92.25 186 SER A N 1
ATOM 1508 C CA . SER A 1 186 ? -17.859 -2.207 3.191 1.00 92.25 186 SER A CA 1
ATOM 1509 C C . SER A 1 186 ? -17.674 -2.855 4.563 1.00 92.25 186 SER A C 1
ATOM 1511 O O . SER A 1 186 ? -16.873 -2.409 5.391 1.00 92.25 186 SER A O 1
ATOM 1513 N N . ASN A 1 187 ? -18.379 -3.967 4.787 1.00 91.88 187 ASN A N 1
ATOM 1514 C CA . ASN A 1 187 ? -18.261 -4.788 5.993 1.00 91.88 187 ASN A CA 1
ATOM 1515 C C . ASN A 1 187 ? -17.001 -5.670 6.004 1.00 91.88 187 ASN A C 1
ATOM 1517 O O . ASN A 1 187 ? -16.670 -6.250 7.042 1.00 91.88 187 ASN A O 1
ATOM 1521 N N . THR A 1 188 ? -16.287 -5.760 4.885 1.00 91.31 188 THR A N 1
ATOM 1522 C CA . THR A 1 188 ? -15.032 -6.504 4.718 1.00 91.31 188 THR A CA 1
ATOM 1523 C C . THR A 1 188 ? -13.807 -5.594 4.668 1.00 91.31 188 THR A C 1
ATOM 1525 O O . THR A 1 188 ? -12.681 -6.089 4.650 1.00 91.31 188 THR A O 1
ATOM 1528 N N . PHE A 1 189 ? -13.998 -4.271 4.681 1.00 94.25 189 PHE A N 1
ATOM 1529 C CA . PHE A 1 189 ? -12.900 -3.319 4.780 1.00 94.25 189 PHE A CA 1
ATOM 1530 C C . PHE A 1 189 ? -12.386 -3.231 6.222 1.00 94.25 189 PHE A C 1
ATOM 1532 O O . PHE A 1 189 ? -13.159 -3.135 7.181 1.00 94.25 189 PHE A O 1
ATOM 1539 N N . ARG A 1 190 ? -11.066 -3.309 6.393 1.00 94.19 190 ARG A N 1
ATOM 1540 C CA . ARG A 1 190 ? -10.378 -3.222 7.687 1.00 94.19 190 ARG A CA 1
ATOM 1541 C C . ARG A 1 190 ? -9.241 -2.218 7.604 1.00 94.19 190 ARG A C 1
ATOM 1543 O O . ARG A 1 190 ? -8.581 -2.111 6.572 1.00 94.19 190 ARG A O 1
ATOM 1550 N N . ILE A 1 191 ? -8.989 -1.523 8.708 1.00 94.62 191 ILE A N 1
ATOM 1551 C CA . ILE A 1 191 ? -7.861 -0.596 8.839 1.00 94.62 191 ILE A CA 1
ATOM 1552 C C . ILE A 1 191 ? -6.926 -1.141 9.912 1.00 94.62 191 ILE A C 1
ATOM 1554 O O . ILE A 1 191 ? -7.366 -1.475 11.009 1.00 94.62 191 ILE A O 1
ATOM 1558 N N . VAL A 1 192 ? -5.645 -1.251 9.589 1.00 92.25 192 VAL A N 1
ATOM 1559 C CA . VAL A 1 192 ? -4.608 -1.814 10.455 1.00 92.25 192 VAL A CA 1
ATOM 1560 C C . VAL A 1 192 ? -3.478 -0.803 10.581 1.00 92.25 192 VAL A C 1
ATOM 1562 O O . VAL A 1 192 ? -3.046 -0.230 9.581 1.00 92.25 192 VAL A O 1
ATOM 1565 N N . THR A 1 193 ? -3.014 -0.549 11.802 1.00 92.56 193 THR A N 1
ATOM 1566 C CA . THR A 1 193 ? -1.929 0.405 12.052 1.00 92.56 193 THR A CA 1
ATOM 1567 C C . THR A 1 193 ? -1.165 0.079 13.328 1.00 92.56 193 THR A C 1
ATOM 1569 O O . THR A 1 193 ? -1.709 -0.531 14.246 1.00 92.56 193 THR A O 1
ATOM 1572 N N . ASP A 1 194 ? 0.068 0.558 13.422 1.00 89.50 194 ASP A N 1
ATOM 1573 C CA . ASP A 1 194 ? 0.856 0.498 14.647 1.00 89.50 194 ASP A CA 1
ATOM 1574 C C . ASP A 1 194 ? 0.609 1.736 15.520 1.00 89.50 194 ASP A C 1
ATOM 1576 O O . ASP A 1 194 ? 0.531 2.878 15.044 1.00 89.50 194 ASP A O 1
ATOM 1580 N N . MET A 1 195 ? 0.494 1.525 16.837 1.00 88.38 195 MET A N 1
ATOM 1581 C CA . MET A 1 195 ? 0.331 2.612 17.808 1.00 88.38 195 MET A CA 1
ATOM 1582 C C . MET A 1 195 ? 1.521 3.573 17.753 1.00 88.38 195 MET A C 1
ATOM 1584 O O . MET A 1 195 ? 1.335 4.792 17.813 1.00 88.38 195 MET A O 1
ATOM 1588 N N . LYS A 1 196 ? 2.733 3.016 17.638 1.00 90.19 196 LYS A N 1
ATOM 1589 C CA . LYS A 1 196 ? 3.985 3.763 17.571 1.00 90.19 196 LYS A CA 1
ATOM 1590 C C . LYS A 1 196 ? 4.527 3.737 16.144 1.00 90.19 196 LYS A C 1
ATOM 1592 O O . LYS A 1 196 ? 4.917 2.677 15.688 1.00 90.19 196 LYS A O 1
ATOM 1597 N N . ARG A 1 197 ? 4.615 4.898 15.489 1.00 90.88 197 ARG A N 1
ATOM 1598 C CA . ARG A 1 197 ? 5.227 5.043 14.154 1.00 90.88 197 ARG A CA 1
ATOM 1599 C C . ARG A 1 197 ? 6.253 6.164 14.194 1.00 90.88 197 ARG A C 1
ATOM 1601 O O . ARG A 1 197 ? 5.924 7.295 14.543 1.00 90.88 197 ARG A O 1
ATOM 1608 N N . THR A 1 198 ? 7.515 5.830 13.956 1.00 91.44 198 THR A N 1
ATOM 1609 C CA . THR A 1 198 ? 8.672 6.705 14.215 1.00 91.44 198 THR A CA 1
ATOM 1610 C C . THR A 1 198 ? 8.785 7.866 13.237 1.00 91.44 198 THR A C 1
ATOM 1612 O O . THR A 1 198 ? 9.313 8.916 13.600 1.00 91.44 198 THR A O 1
ATOM 1615 N N . ASN A 1 199 ? 8.222 7.718 12.039 1.00 89.94 199 ASN A N 1
ATOM 1616 C CA . ASN A 1 199 ? 8.152 8.778 11.035 1.00 89.94 199 ASN A CA 1
ATOM 1617 C C . ASN A 1 199 ? 7.037 9.820 11.282 1.00 89.94 199 ASN A C 1
ATOM 1619 O O . ASN A 1 199 ? 6.824 10.694 10.440 1.00 89.94 199 ASN A O 1
ATOM 1623 N N . GLU A 1 200 ? 6.304 9.731 12.396 1.00 93.31 200 GLU A N 1
ATOM 1624 C CA . GLU A 1 200 ? 5.197 10.627 12.729 1.00 93.31 200 GLU A CA 1
ATOM 1625 C C . GLU A 1 200 ? 5.413 11.384 14.035 1.00 93.31 200 GLU A C 1
ATOM 1627 O O . GLU A 1 200 ? 6.049 10.898 14.961 1.00 93.31 200 GLU A O 1
ATOM 1632 N N . THR A 1 201 ? 4.811 12.572 14.143 1.00 92.31 201 THR A N 1
ATOM 1633 C CA . THR A 1 201 ? 4.955 13.436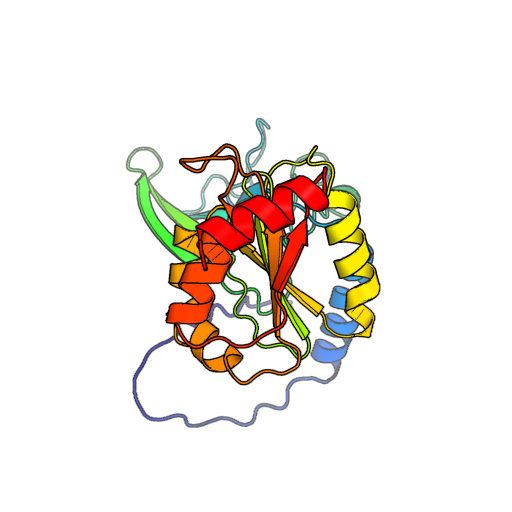 15.323 1.00 92.31 201 THR A CA 1
ATOM 1634 C C . THR A 1 201 ? 3.603 13.695 15.989 1.00 92.31 201 THR A C 1
ATOM 1636 O O . THR A 1 201 ? 2.778 14.349 15.348 1.00 92.31 201 THR A O 1
ATOM 1639 N N . PRO A 1 202 ? 3.362 13.268 17.249 1.00 92.38 202 PRO A N 1
ATOM 1640 C CA . PRO A 1 202 ? 4.269 12.474 18.078 1.00 92.38 202 PRO A CA 1
ATOM 1641 C C . PRO A 1 202 ? 4.258 10.982 17.680 1.00 92.38 202 PRO A C 1
ATOM 1643 O O . PRO A 1 202 ? 3.191 10.451 17.359 1.00 92.38 202 PRO A O 1
ATOM 1646 N N . PRO A 1 203 ? 5.399 10.272 17.781 1.00 91.25 203 PRO A N 1
ATOM 1647 C CA . PRO A 1 203 ? 5.473 8.875 17.356 1.00 91.25 203 PRO A CA 1
ATOM 1648 C C . PRO A 1 203 ? 4.574 7.943 18.159 1.00 91.25 203 PRO A C 1
ATOM 1650 O O . PRO A 1 203 ? 4.036 6.981 17.633 1.00 91.25 203 PRO A O 1
ATOM 1653 N N . SER A 1 204 ? 4.421 8.213 19.456 1.00 89.94 204 SER A N 1
ATOM 1654 C CA . SER A 1 204 ? 3.865 7.289 20.449 1.00 89.94 204 SER A CA 1
ATOM 1655 C C . SER A 1 204 ? 2.344 7.117 20.410 1.00 89.94 204 SER A C 1
ATOM 1657 O O . SER A 1 204 ? 1.835 6.256 21.137 1.00 89.94 204 SER A O 1
ATOM 1659 N N . THR A 1 205 ? 1.642 7.937 19.626 1.00 91.88 205 THR A N 1
ATOM 1660 C CA . THR A 1 205 ? 0.178 7.925 19.469 1.00 91.88 205 THR A CA 1
ATOM 1661 C C . THR A 1 205 ? -0.250 7.938 18.001 1.00 91.88 205 THR A C 1
ATOM 1663 O O . THR A 1 205 ? -1.417 8.188 17.696 1.00 91.88 205 THR A O 1
ATOM 1666 N N . ALA A 1 206 ? 0.673 7.676 17.073 1.00 92.62 206 ALA A N 1
ATOM 1667 C CA . ALA A 1 206 ? 0.422 7.769 15.642 1.00 92.62 206 ALA A CA 1
ATOM 1668 C C . ALA A 1 206 ? -0.799 6.937 15.210 1.00 92.62 206 ALA A C 1
ATOM 1670 O O . ALA A 1 206 ? -1.672 7.458 14.514 1.00 92.62 206 ALA A O 1
ATOM 1671 N N . GLY A 1 207 ? -0.903 5.672 15.631 1.00 92.12 207 GLY A N 1
ATOM 1672 C CA . GLY A 1 207 ? -2.037 4.804 15.280 1.00 92.12 207 GLY A CA 1
ATOM 1673 C C . GLY A 1 207 ? -3.384 5.304 15.817 1.00 92.12 207 GLY A C 1
ATOM 1674 O O . GLY A 1 207 ? -4.377 5.336 15.092 1.00 92.12 207 GLY A O 1
ATOM 1675 N N . ALA A 1 208 ? -3.414 5.789 17.062 1.00 91.56 208 ALA A N 1
ATOM 1676 C CA . ALA A 1 208 ? -4.626 6.344 17.665 1.00 91.56 208 ALA A CA 1
ATOM 1677 C C . ALA A 1 208 ? -5.118 7.606 16.935 1.00 91.56 208 ALA A C 1
ATOM 1679 O O . ALA A 1 208 ? -6.309 7.738 16.657 1.00 91.56 208 ALA A O 1
ATOM 1680 N N . ARG A 1 209 ? -4.200 8.508 16.559 1.00 94.25 209 ARG A N 1
ATOM 1681 C CA . ARG A 1 209 ? -4.542 9.713 15.784 1.00 94.25 209 ARG A CA 1
ATOM 1682 C C . ARG A 1 209 ? -5.102 9.380 14.409 1.00 94.25 209 ARG A C 1
ATOM 1684 O O . ARG A 1 209 ? -6.047 10.031 13.975 1.00 94.25 209 ARG A O 1
ATOM 1691 N N . LEU A 1 210 ? -4.538 8.373 13.735 1.00 95.31 210 LEU A N 1
ATOM 1692 C CA . LEU A 1 210 ? -5.087 7.898 12.468 1.00 95.31 210 LEU A CA 1
ATOM 1693 C C . LEU A 1 210 ? -6.549 7.485 12.650 1.00 95.31 210 LEU A C 1
ATOM 1695 O O . LEU A 1 210 ? -7.395 7.948 11.897 1.00 95.31 210 LEU A O 1
ATOM 1699 N N . ILE A 1 211 ? -6.860 6.664 13.656 1.00 94.31 211 ILE A N 1
ATOM 1700 C CA . ILE A 1 211 ? -8.234 6.185 13.874 1.00 94.31 211 ILE A CA 1
ATOM 1701 C C . ILE A 1 211 ? -9.176 7.334 14.211 1.00 94.31 211 ILE A C 1
ATOM 1703 O O . ILE A 1 211 ? -10.283 7.383 13.683 1.00 94.31 211 ILE A O 1
ATOM 1707 N N . TYR A 1 212 ? -8.741 8.276 15.040 1.00 94.38 212 TYR A N 1
ATOM 1708 C CA . TYR A 1 212 ? -9.525 9.468 15.336 1.00 94.38 212 TYR A CA 1
ATOM 1709 C C . TYR A 1 212 ? -9.901 10.245 14.060 1.00 94.38 212 TYR A C 1
ATOM 1711 O O . TYR A 1 212 ? -11.068 10.571 13.847 1.00 94.38 212 TYR A O 1
ATOM 1719 N N . GLU A 1 213 ? -8.946 10.466 13.153 1.00 96.25 213 GLU A N 1
ATOM 1720 C CA . GLU A 1 213 ? -9.205 11.137 11.874 1.00 96.25 213 GLU A CA 1
ATOM 1721 C C . GLU A 1 213 ? -10.045 10.286 10.906 1.00 96.25 213 GLU A C 1
ATOM 1723 O O . GLU A 1 213 ? -10.909 10.813 10.211 1.00 96.25 213 GLU A O 1
ATOM 1728 N N . VAL A 1 214 ? -9.860 8.964 10.892 1.00 95.75 214 VAL A N 1
ATOM 1729 C CA . VAL A 1 214 ? -10.701 8.017 10.138 1.00 95.75 214 VAL A CA 1
ATOM 1730 C C . VAL A 1 214 ? -12.166 8.119 10.577 1.00 95.75 214 VAL A C 1
ATOM 1732 O O . VAL A 1 214 ? -13.056 8.189 9.730 1.00 95.75 214 VAL A O 1
ATOM 1735 N N . ARG A 1 215 ? -12.427 8.188 11.890 1.00 95.12 215 ARG A N 1
ATOM 1736 C CA . ARG A 1 215 ? -13.786 8.345 12.432 1.00 95.12 215 ARG A CA 1
ATOM 1737 C C . ARG A 1 215 ? -14.402 9.689 12.055 1.00 95.12 215 ARG A C 1
ATOM 1739 O O . ARG A 1 215 ? -15.566 9.729 11.675 1.00 95.12 215 ARG A O 1
ATOM 1746 N N . LYS A 1 216 ? -13.625 10.776 12.035 1.00 95.94 216 LYS A N 1
ATOM 1747 C CA . LYS A 1 216 ? -14.103 12.075 11.517 1.00 95.94 216 LYS A CA 1
ATOM 1748 C C . LYS A 1 216 ? -14.521 12.031 10.050 1.00 95.94 216 LYS A C 1
ATOM 1750 O O . LYS A 1 216 ? -15.394 12.793 9.650 1.00 95.94 216 LYS A O 1
ATOM 1755 N N . LEU A 1 217 ? -13.903 11.163 9.248 1.00 95.94 217 LEU A N 1
ATOM 1756 C CA . LEU A 1 217 ? -14.303 10.941 7.857 1.00 95.94 217 LEU A CA 1
ATOM 1757 C C . LEU A 1 217 ? -15.582 10.092 7.733 1.00 95.94 217 LEU A C 1
ATOM 1759 O O . LEU A 1 217 ? -16.100 9.947 6.628 1.00 95.94 217 LEU A O 1
ATOM 1763 N N . GLY A 1 218 ? -16.120 9.562 8.837 1.00 96.19 218 GLY A N 1
ATOM 1764 C CA . GLY A 1 218 ? -17.341 8.754 8.872 1.00 96.19 218 GLY A CA 1
ATOM 1765 C C . GLY A 1 218 ? -17.131 7.284 8.508 1.00 96.19 218 GLY A C 1
ATOM 1766 O O . GLY A 1 218 ? -18.075 6.623 8.091 1.00 96.19 218 GLY A O 1
ATOM 1767 N N . PHE A 1 219 ? -15.899 6.777 8.594 1.00 95.94 219 PHE A N 1
ATOM 1768 C CA . PHE A 1 219 ? -15.623 5.347 8.452 1.00 95.94 219 PHE A CA 1
ATOM 1769 C C . PHE A 1 219 ? -15.900 4.658 9.785 1.00 95.94 219 PHE A C 1
ATOM 1771 O O . PHE A 1 219 ? -15.251 4.995 10.771 1.00 95.94 219 PHE A O 1
ATOM 1778 N N . GLU A 1 220 ? -16.787 3.663 9.816 1.00 94.44 220 GLU A N 1
ATOM 1779 C CA . GLU A 1 220 ? -17.145 2.891 11.025 1.00 94.44 220 GLU A CA 1
ATOM 1780 C C . GLU A 1 220 ? -16.544 1.473 11.040 1.00 94.44 220 GLU A C 1
ATOM 1782 O O . GLU A 1 220 ? -16.838 0.647 11.903 1.00 94.44 220 GLU A O 1
ATOM 1787 N N . GLN A 1 221 ? -15.650 1.177 10.095 1.00 92.06 221 GLN A N 1
ATOM 1788 C CA . GLN A 1 221 ? -14.995 -0.124 9.964 1.00 92.06 221 GLN A CA 1
ATOM 1789 C C . GLN A 1 221 ? -14.222 -0.519 11.217 1.00 92.06 221 GLN A C 1
ATOM 1791 O O . GLN A 1 221 ? -13.723 0.322 11.971 1.00 92.06 221 GLN A O 1
ATOM 1796 N N . THR A 1 222 ? -14.044 -1.829 11.390 1.00 91.56 222 THR A N 1
ATOM 1797 C CA . THR A 1 222 ? -13.134 -2.372 12.395 1.00 91.56 222 THR A CA 1
ATOM 1798 C C . THR A 1 222 ? -11.708 -1.887 12.130 1.00 91.56 222 THR A C 1
ATOM 1800 O O . THR A 1 222 ? -11.140 -2.129 11.058 1.00 91.56 222 THR A O 1
ATOM 1803 N N . CYS A 1 223 ? -11.133 -1.242 13.143 1.00 91.69 223 CYS A N 1
ATOM 1804 C CA . CYS A 1 223 ? -9.746 -0.804 13.168 1.00 91.69 223 CYS A CA 1
ATOM 1805 C C . CYS A 1 223 ? -8.955 -1.689 14.135 1.00 91.69 223 CYS A C 1
ATOM 1807 O O . CYS A 1 223 ? -9.411 -1.946 15.249 1.00 91.69 223 CYS A O 1
ATOM 1809 N N . LEU A 1 224 ? -7.776 -2.135 13.719 1.00 90.31 224 LEU A N 1
ATOM 1810 C CA . LEU A 1 224 ? -6.842 -2.905 14.533 1.00 90.31 224 LEU A CA 1
ATOM 1811 C C . LEU A 1 224 ? -5.597 -2.054 14.784 1.00 90.31 224 LEU A C 1
ATOM 1813 O O . LEU A 1 224 ? -5.032 -1.493 13.843 1.00 90.31 224 LEU A O 1
ATOM 1817 N N . ILE A 1 225 ? -5.183 -1.964 16.050 1.00 88.25 225 ILE A N 1
ATOM 1818 C CA . ILE A 1 225 ? -3.966 -1.256 16.451 1.00 88.25 225 ILE A CA 1
ATOM 1819 C C . ILE A 1 225 ? -2.988 -2.251 17.062 1.00 88.25 225 ILE A C 1
ATOM 1821 O O . ILE A 1 225 ? -3.306 -2.855 18.087 1.00 88.25 225 ILE A O 1
ATOM 1825 N N . PHE A 1 226 ? -1.790 -2.377 16.498 1.00 86.38 226 PHE A N 1
ATOM 1826 C CA . PHE A 1 226 ? -0.713 -3.107 17.160 1.00 86.38 226 PHE A CA 1
ATOM 1827 C C . PHE A 1 226 ? -0.049 -2.239 18.230 1.00 86.38 226 PHE A C 1
ATOM 1829 O O . PHE A 1 226 ? 0.229 -1.052 18.039 1.00 86.38 226 PHE A O 1
ATOM 1836 N N . THR A 1 227 ? 0.197 -2.835 19.392 1.00 83.38 227 THR A N 1
ATOM 1837 C CA . THR A 1 227 ? 0.869 -2.192 20.522 1.00 83.38 227 THR A CA 1
ATOM 1838 C C . THR A 1 227 ? 1.656 -3.233 21.308 1.00 83.38 227 THR A C 1
ATOM 1840 O O . THR A 1 227 ? 1.180 -4.346 21.511 1.00 83.38 227 THR A O 1
ATOM 1843 N N . GLY A 1 228 ? 2.846 -2.864 21.789 1.00 75.75 228 GLY A N 1
ATOM 1844 C CA . GLY A 1 228 ? 3.630 -3.716 22.690 1.00 75.75 228 GLY A CA 1
ATOM 1845 C C . GLY A 1 228 ? 3.071 -3.778 24.119 1.00 75.75 228 GLY A C 1
ATOM 1846 O O . GLY A 1 228 ? 3.396 -4.698 24.861 1.00 75.75 228 GLY A O 1
ATOM 1847 N N . HIS A 1 229 ? 2.220 -2.818 24.506 1.00 75.69 229 HIS A N 1
ATOM 1848 C CA . HIS A 1 229 ? 1.600 -2.747 25.834 1.00 75.69 229 HIS A CA 1
ATOM 1849 C C . HIS A 1 229 ? 0.142 -2.279 25.724 1.00 75.69 229 HIS A C 1
ATOM 1851 O O . HIS A 1 229 ? -0.123 -1.112 25.419 1.00 75.69 229 HIS A O 1
ATOM 1857 N N . GLU A 1 230 ? -0.798 -3.193 25.965 1.00 76.19 230 GLU A N 1
ATOM 1858 C CA . GLU A 1 230 ? -2.245 -2.973 25.823 1.00 76.19 230 GLU A CA 1
ATOM 1859 C C . GLU A 1 230 ? -2.766 -1.862 26.748 1.00 76.19 230 GLU A C 1
ATOM 1861 O O . GLU A 1 230 ? -3.407 -0.920 26.287 1.00 76.19 230 GLU A O 1
ATOM 1866 N N . GLU A 1 231 ? -2.415 -1.906 28.034 1.00 76.62 231 GLU A N 1
ATOM 1867 C CA . GLU A 1 231 ? -2.892 -0.947 29.041 1.00 76.62 231 GLU A CA 1
ATOM 1868 C C . GLU A 1 231 ? -2.462 0.497 28.720 1.00 76.62 231 GLU A C 1
ATOM 1870 O O . GLU A 1 231 ? -3.275 1.422 28.718 1.00 76.62 231 GLU A O 1
ATOM 1875 N N . SER A 1 232 ? -1.200 0.688 28.315 1.00 76.56 232 SER A N 1
ATOM 1876 C CA . SER A 1 232 ? -0.693 1.998 27.882 1.00 76.56 232 SER A CA 1
ATOM 1877 C C . SER A 1 232 ? -1.391 2.510 26.617 1.00 76.56 232 SER A C 1
ATOM 1879 O O . SER A 1 232 ? -1.589 3.717 26.463 1.00 76.56 232 SER A O 1
ATOM 1881 N N . ALA A 1 233 ? -1.761 1.613 25.700 1.00 73.81 233 ALA A N 1
ATOM 1882 C CA . ALA A 1 233 ? -2.496 1.986 24.500 1.00 73.81 233 ALA A CA 1
ATOM 1883 C C . ALA A 1 233 ? -3.921 2.446 24.831 1.00 73.81 233 ALA A C 1
ATOM 1885 O O . ALA A 1 233 ? -4.347 3.472 24.300 1.00 73.81 233 ALA A O 1
ATOM 1886 N N . TYR A 1 234 ? -4.623 1.756 25.735 1.00 78.19 234 TYR A N 1
ATOM 1887 C CA . TYR A 1 234 ? -5.956 2.171 26.183 1.00 78.19 234 TYR A CA 1
ATOM 1888 C C . TYR A 1 234 ? -5.950 3.549 26.839 1.00 78.19 234 TYR A C 1
ATOM 1890 O O . TYR A 1 234 ? -6.784 4.386 26.495 1.00 78.19 234 TYR A O 1
ATOM 1898 N N . GLU A 1 235 ? -4.991 3.822 27.725 1.00 80.31 235 GLU A N 1
ATOM 1899 C CA . GLU A 1 235 ? -4.876 5.143 28.353 1.00 80.31 235 GLU A CA 1
ATOM 1900 C C . GLU A 1 235 ? -4.640 6.252 27.318 1.00 80.31 235 GLU A C 1
ATOM 1902 O O . GLU A 1 235 ? -5.276 7.302 27.366 1.00 80.31 235 GLU A O 1
ATOM 1907 N N . LYS A 1 236 ? -3.808 6.002 26.301 1.00 75.62 236 LYS A N 1
ATOM 1908 C CA . LYS A 1 236 ? -3.607 6.956 25.197 1.00 75.62 236 LYS A CA 1
ATOM 1909 C C . LYS A 1 236 ? -4.871 7.181 24.374 1.00 75.62 236 LYS A C 1
ATOM 1911 O O . LYS A 1 236 ? -5.136 8.317 23.985 1.00 75.62 236 LYS A O 1
ATOM 1916 N N . LEU A 1 237 ? -5.655 6.135 24.111 1.00 76.06 237 LEU A N 1
ATOM 1917 C CA . LEU A 1 237 ? -6.920 6.270 23.383 1.00 76.06 237 LEU A CA 1
ATOM 1918 C C . LEU A 1 237 ? -7.900 7.172 24.148 1.00 76.06 237 LEU A C 1
ATOM 1920 O O . LEU A 1 237 ? -8.475 8.066 23.535 1.00 76.06 237 LEU A O 1
ATOM 1924 N N . LYS A 1 238 ? -8.005 7.031 25.478 1.00 79.00 238 LYS A N 1
ATOM 1925 C CA . LYS A 1 238 ? -8.847 7.901 26.326 1.00 79.00 238 LYS A CA 1
ATOM 1926 C C . LYS A 1 238 ? -8.461 9.383 26.287 1.00 79.00 238 LYS A C 1
ATOM 1928 O O . LYS A 1 238 ? -9.281 10.226 26.609 1.00 79.00 238 LYS A O 1
ATOM 1933 N N . THR A 1 239 ? -7.212 9.715 25.958 1.00 74.81 239 THR A N 1
ATOM 1934 C CA . THR A 1 239 ? -6.788 11.125 25.844 1.00 74.81 239 THR A CA 1
ATOM 1935 C C . THR A 1 239 ? -7.124 11.759 24.495 1.00 74.81 239 THR A C 1
ATOM 1937 O O . THR A 1 239 ? -7.023 12.975 24.355 1.00 74.81 239 THR A O 1
ATOM 1940 N N . ILE A 1 240 ? -7.462 10.945 23.493 1.00 72.94 240 ILE A N 1
ATOM 1941 C CA . ILE A 1 240 ? -7.693 11.386 22.111 1.00 72.94 240 ILE A CA 1
ATOM 1942 C C . ILE A 1 240 ? -9.190 11.421 21.781 1.00 72.94 240 ILE A C 1
ATOM 1944 O O . ILE A 1 240 ? -9.615 12.310 21.042 1.00 72.94 240 ILE A O 1
ATOM 1948 N N . PHE A 1 241 ? -9.959 10.460 22.304 1.00 68.88 241 PHE A N 1
ATOM 1949 C CA . PHE A 1 241 ? -11.420 10.387 22.194 1.00 68.88 241 PHE A CA 1
ATOM 1950 C C . PHE A 1 241 ? -12.100 11.068 23.378 1.00 68.88 241 PHE A C 1
ATOM 1952 O O . PHE A 1 241 ? -13.135 11.727 23.136 1.00 68.88 241 PHE A O 1
#